Protein AF-A0A7R9TXI7-F1 (afdb_monomer)

pLDDT: mean 87.69, std 8.35, range [51.88, 96.62]

Radius of gyration: 16.16 Å; Cα contacts (8 Å, |Δi|>4): 250; chains: 1; bounding box: 42×38×47 Å

Secondary structure (DSSP, 8-state):
--HHHHHHHHHHHHHHHHHHHGGGGHHHHHHHHHHHHHHHHHH--HHHHHHHHHHHHHHTT-HHHHHHHHHHHHHHHHHHTTS-TTT-HHHHHHHHHHHHHHHHH-HHHHHTSTTHHHHHHHHHHHTT-S-HHHHHHHHHHHHHHHHGGGS--S-HHHHHHHHHHHHHHHHHHHHHHHHHHHHHHHTT-

Sequence (189 aa):
KALPKVMGALCSVFKRAISSAGQAVGPVLVPMLEGAVGAFEACQAMEALEVLTAAMETFGSGANTVSGLAAPLGRALSSALPFSTATSPEIIGAVFDLAHRALLFAPAALFSSNAFQPLLGAASVAVRLRERDAVRCALAFTSLAASGPHTPMRDPALVAQWQVHAEAATSMVAKHSGVLVASLVAGIS

InterPro domains:
  IPR011989 Armadillo-like helical [G3DSA:1.25.10.10] (2-189)
  IPR051345 Importin beta-like nuclear transport receptors [PTHR12363] (5-187)

Nearest PDB structures (foldseek):
  7moc-assembly1_A  TM=5.243E-01  e=2.802E+00  Homo sapiens
  7mp6-assembly1_A  TM=5.243E-01  e=2.802E+00  Homo sapiens
  7mp6-assembly1_B  TM=5.243E-01  e=2.802E+00  Homo sapiens
  7mp5-assembly1_A  TM=5.243E-01  e=2.802E+00  Homo sapiens
  6qle-assembly1_I  TM=2.427E-01  e=4.471E+00  Saccharomyces cerevisiae

Organism: NCBI:txid156133

Foldseek 3Di:
DCLLVVLLVLLVVLLCCCQPVQCVCQVCLLVSLVSLLVSCLVRVRLSSLSSLLSCLQRPQLPPVRLVSSQPSLLSSLVSLLPDDCVHCLPSLLSSLQSLLSCLQRHVLSPLSHPNVLSLLVSLLVQCLHPDPSSVVSSCSNLVCLQCVQVDDDPRVSSNVSCVVCVVVSNVSSVVSVVSSVVSNVVSVD

Solvent-accessible surface area (backbone atoms only — not comparable to full-atom values): 980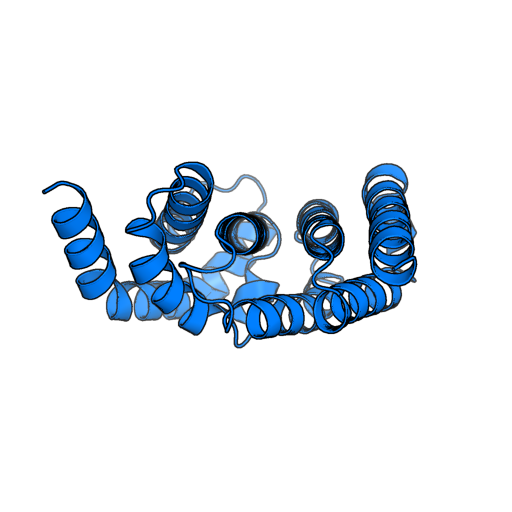0 Å² total; per-residue (Å²): 132,60,64,52,59,53,45,31,52,52,19,49,49,52,31,49,46,42,76,72,52,40,78,76,39,60,92,53,41,54,65,51,43,48,52,22,36,51,36,26,74,76,56,64,28,64,40,21,53,50,28,53,37,50,45,23,70,71,38,20,69,39,82,87,46,26,72,62,44,14,61,47,50,24,50,43,49,55,67,51,65,78,61,50,73,88,78,43,47,67,58,51,17,51,52,23,42,34,52,30,42,22,58,74,32,16,39,53,21,42,71,72,15,87,32,51,67,59,46,56,58,49,31,33,57,34,50,56,51,86,51,62,63,25,20,50,22,26,48,53,24,52,50,44,59,68,41,47,78,76,52,92,65,92,48,67,62,53,47,52,41,37,62,78,42,31,66,64,43,49,53,54,44,59,73,44,42,65,57,36,52,53,32,52,58,64,58,76,111

Mean predicted aligned error: 5.03 Å

Structure (mmCIF, N/CA/C/O backbone):
data_AF-A0A7R9TXI7-F1
#
_entry.id   AF-A0A7R9TXI7-F1
#
loop_
_atom_site.group_PDB
_atom_site.id
_atom_site.type_symbol
_atom_site.label_atom_id
_atom_site.label_alt_id
_atom_site.label_comp_id
_atom_site.label_asym_id
_atom_site.label_entity_id
_atom_site.label_seq_id
_atom_site.pdbx_PDB_ins_code
_atom_site.Cartn_x
_atom_site.Cartn_y
_atom_site.Cartn_z
_atom_site.occupancy
_atom_site.B_iso_or_equiv
_atom_site.auth_seq_id
_atom_site.auth_comp_id
_atom_site.auth_asym_id
_atom_site.auth_atom_id
_atom_site.pdbx_PDB_model_num
ATOM 1 N N . LYS A 1 1 ? -23.003 -16.489 -4.771 1.00 59.62 1 LYS A N 1
ATOM 2 C CA . LYS A 1 1 ? -22.111 -16.874 -3.640 1.00 59.62 1 LYS A CA 1
ATOM 3 C C . LYS A 1 1 ? -20.741 -17.434 -4.070 1.00 59.62 1 LYS A C 1
ATOM 5 O O . LYS A 1 1 ? -19.845 -17.422 -3.241 1.00 59.62 1 LYS A O 1
ATOM 10 N N . ALA A 1 2 ? -20.539 -17.899 -5.314 1.00 78.50 2 ALA A N 1
ATOM 11 C CA . ALA A 1 2 ? -19.232 -18.405 -5.772 1.00 78.50 2 ALA A CA 1
ATOM 12 C C . ALA A 1 2 ? -18.240 -17.301 -6.195 1.00 78.50 2 ALA A C 1
ATOM 14 O O . ALA A 1 2 ? -17.041 -17.465 -6.006 1.00 78.50 2 ALA A O 1
ATOM 15 N N . LEU A 1 3 ? -18.743 -16.172 -6.710 1.00 83.50 3 LEU A N 1
ATOM 16 C CA . LEU A 1 3 ? -17.920 -15.110 -7.298 1.00 83.50 3 LEU A CA 1
ATOM 17 C C . LEU A 1 3 ? -16.810 -14.578 -6.364 1.00 83.50 3 LEU A C 1
ATOM 19 O O . LEU A 1 3 ? -15.665 -14.583 -6.807 1.00 83.50 3 LEU A O 1
ATOM 23 N N . PRO A 1 4 ? -17.059 -14.243 -5.077 1.00 86.88 4 PRO A N 1
ATOM 24 C CA . PRO A 1 4 ? -15.987 -13.763 -4.197 1.00 86.88 4 PRO A CA 1
ATOM 25 C C . PRO A 1 4 ? -14.878 -14.801 -3.976 1.00 86.88 4 PRO A C 1
ATOM 27 O O . PRO A 1 4 ? -13.702 -14.462 -3.986 1.00 86.88 4 PRO A O 1
ATOM 30 N N . LYS A 1 5 ? -15.239 -16.088 -3.861 1.00 89.12 5 LYS A N 1
ATOM 31 C CA . LYS A 1 5 ? -14.265 -17.180 -3.688 1.00 89.12 5 LYS A CA 1
ATOM 32 C C . LYS A 1 5 ? -13.403 -17.385 -4.932 1.00 89.12 5 LYS A C 1
ATOM 34 O O . LYS A 1 5 ? -12.209 -17.636 -4.815 1.00 89.12 5 LYS A O 1
ATOM 39 N N . VAL A 1 6 ? -14.005 -17.279 -6.118 1.00 92.12 6 VAL A N 1
ATOM 40 C CA . VAL A 1 6 ? -13.278 -17.381 -7.393 1.00 92.12 6 VAL A CA 1
ATOM 41 C C . VAL A 1 6 ? -12.320 -16.201 -7.554 1.00 92.12 6 VAL A C 1
ATOM 43 O O . VAL A 1 6 ? -11.170 -16.407 -7.930 1.00 92.12 6 VAL A O 1
ATOM 46 N N . MET A 1 7 ? -12.760 -14.987 -7.213 1.00 92.81 7 MET A N 1
ATOM 47 C CA . MET A 1 7 ? -11.918 -13.789 -7.273 1.00 92.81 7 MET A CA 1
ATOM 48 C C . MET A 1 7 ? -10.744 -13.845 -6.285 1.00 92.81 7 MET A C 1
ATOM 50 O O . MET A 1 7 ? -9.616 -13.549 -6.675 1.00 92.81 7 MET A O 1
ATOM 54 N N . GLY A 1 8 ? -10.967 -14.301 -5.048 1.00 91.75 8 GLY A N 1
ATOM 55 C CA . GLY A 1 8 ? -9.886 -14.510 -4.075 1.00 91.75 8 GLY A CA 1
ATOM 56 C C . GLY A 1 8 ? -8.867 -15.561 -4.538 1.00 91.75 8 GLY A C 1
ATOM 57 O O . GLY A 1 8 ? -7.655 -15.355 -4.442 1.00 91.75 8 GLY A O 1
ATOM 58 N N . ALA A 1 9 ? -9.338 -16.660 -5.139 1.00 94.12 9 ALA A N 1
ATOM 59 C CA . ALA A 1 9 ? -8.464 -17.679 -5.719 1.00 94.12 9 ALA A CA 1
ATOM 60 C C . ALA A 1 9 ? -7.641 -17.141 -6.903 1.00 94.12 9 ALA A C 1
ATOM 62 O O . ALA A 1 9 ? -6.444 -17.415 -6.987 1.00 94.12 9 ALA A O 1
ATOM 63 N N . LEU A 1 10 ? -8.249 -16.345 -7.788 1.00 94.75 10 LEU A N 1
ATOM 64 C CA . LEU A 1 10 ? -7.545 -15.699 -8.897 1.00 94.75 10 LEU A CA 1
ATOM 65 C C . LEU A 1 10 ? -6.449 -14.752 -8.387 1.00 94.75 10 LEU A C 1
ATOM 67 O O . LEU A 1 10 ? -5.303 -14.849 -8.825 1.00 94.75 10 LEU A O 1
ATOM 71 N N . CYS A 1 11 ? -6.766 -13.900 -7.409 1.00 96.12 11 CYS A N 1
ATOM 72 C CA . CYS A 1 11 ? -5.783 -13.017 -6.780 1.00 96.12 11 CYS A CA 1
ATOM 73 C C . CYS A 1 11 ? -4.650 -13.815 -6.115 1.00 96.12 11 CYS A C 1
ATOM 75 O O . CYS A 1 11 ? -3.479 -13.474 -6.256 1.00 96.12 11 CYS A O 1
ATOM 77 N N . SER A 1 12 ? -4.959 -14.947 -5.479 1.00 95.56 12 SER A N 1
ATOM 78 C CA . SER A 1 12 ? -3.938 -15.840 -4.916 1.00 95.56 12 SER A CA 1
ATOM 79 C C . SER A 1 12 ? -2.982 -16.391 -5.982 1.00 95.56 12 SER A C 1
ATOM 81 O O . SER A 1 12 ? -1.779 -16.509 -5.733 1.00 95.56 12 SER A O 1
ATOM 83 N N . VAL A 1 13 ? -3.486 -16.711 -7.181 1.00 96.31 13 VAL A N 1
ATOM 84 C CA . VAL A 1 13 ? -2.648 -17.122 -8.320 1.00 96.31 13 VAL A CA 1
ATOM 85 C C . VAL A 1 13 ? -1.769 -15.963 -8.783 1.00 96.31 13 VAL A C 1
ATOM 87 O O . VAL A 1 13 ? -0.569 -16.160 -8.962 1.00 96.31 13 VAL A O 1
ATOM 90 N N . PHE A 1 14 ? -2.321 -14.754 -8.910 1.00 96.62 14 PHE A N 1
ATOM 91 C CA . PHE A 1 14 ? -1.546 -13.569 -9.289 1.00 96.62 14 PHE A CA 1
ATOM 92 C C . PHE A 1 14 ? -0.425 -13.266 -8.297 1.00 96.62 14 PHE A C 1
ATOM 94 O O . PHE A 1 14 ? 0.719 -13.082 -8.710 1.00 96.62 14 PHE A O 1
ATOM 101 N N . LYS A 1 15 ? -0.721 -13.301 -6.994 1.00 96.06 15 LYS A N 1
ATOM 102 C CA . LYS A 1 15 ? 0.267 -13.110 -5.926 1.00 96.06 15 LYS A CA 1
ATOM 103 C C . LYS A 1 15 ? 1.406 -14.118 -6.055 1.00 96.06 15 LYS A C 1
ATOM 105 O O . LYS A 1 15 ? 2.570 -13.733 -6.080 1.00 96.06 15 LYS A O 1
ATOM 110 N N . ARG A 1 16 ? 1.082 -15.408 -6.204 1.00 95.88 16 ARG A N 1
ATOM 111 C CA . ARG A 1 16 ? 2.090 -16.466 -6.389 1.00 95.88 16 ARG A CA 1
ATOM 112 C C . ARG A 1 16 ? 2.910 -16.264 -7.657 1.00 95.88 16 ARG A C 1
ATOM 114 O O . ARG A 1 16 ? 4.117 -16.480 -7.615 1.00 95.88 16 ARG A O 1
ATOM 121 N N . ALA A 1 17 ? 2.290 -15.855 -8.762 1.00 95.19 17 ALA A N 1
ATOM 122 C CA . ALA A 1 17 ? 2.999 -15.578 -10.007 1.00 95.19 17 ALA A CA 1
ATOM 123 C C . ALA A 1 17 ? 4.013 -14.438 -9.824 1.00 95.19 17 ALA A C 1
ATOM 125 O O . ALA A 1 17 ? 5.179 -14.618 -10.159 1.00 95.19 17 ALA A O 1
ATOM 126 N N . ILE A 1 18 ? 3.607 -13.325 -9.205 1.00 94.56 18 ILE A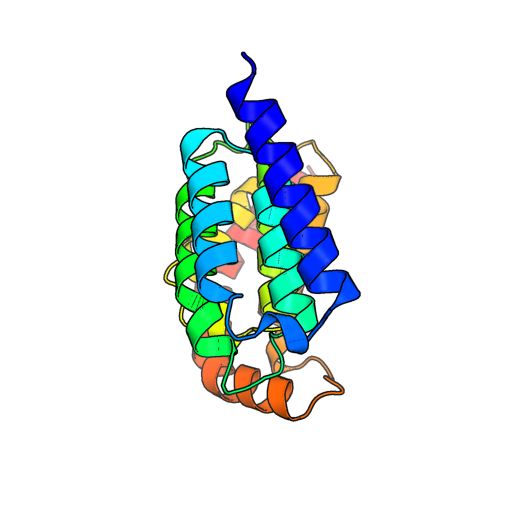 N 1
ATOM 127 C CA . ILE A 1 18 ? 4.497 -12.194 -8.894 1.00 94.56 18 ILE A CA 1
ATOM 128 C C . ILE A 1 18 ? 5.654 -12.644 -7.996 1.00 94.56 18 ILE A C 1
ATOM 130 O O . ILE A 1 18 ? 6.812 -12.424 -8.338 1.00 94.56 18 ILE A O 1
ATOM 134 N N . SER A 1 19 ? 5.362 -13.331 -6.889 1.00 93.38 19 SER A N 1
ATOM 135 C CA . SER A 1 19 ? 6.395 -13.754 -5.937 1.00 93.38 19 SER A CA 1
ATOM 136 C C . SER A 1 19 ? 7.352 -14.816 -6.490 1.00 93.38 19 SER A C 1
ATOM 138 O O . SER A 1 19 ? 8.493 -14.882 -6.048 1.00 93.38 19 SER A O 1
ATOM 140 N N . SER A 1 20 ? 6.906 -15.670 -7.418 1.00 94.50 20 SER A N 1
ATOM 141 C CA . SER A 1 20 ? 7.728 -16.768 -7.956 1.00 94.50 20 SER A CA 1
ATOM 142 C C . SER A 1 20 ? 8.515 -16.380 -9.204 1.00 94.50 20 SER A C 1
ATOM 144 O O . SER A 1 20 ? 9.699 -16.690 -9.297 1.00 94.50 20 SER A O 1
ATOM 146 N N . ALA A 1 21 ? 7.877 -15.709 -10.162 1.00 92.38 21 ALA A N 1
ATOM 147 C CA . ALA A 1 21 ? 8.508 -15.321 -11.418 1.00 92.38 21 ALA A CA 1
ATOM 148 C C . ALA A 1 21 ? 9.194 -13.946 -11.332 1.00 92.38 21 ALA A C 1
ATOM 150 O O . ALA A 1 21 ? 10.012 -13.614 -12.195 1.00 92.38 21 ALA A O 1
ATOM 151 N N . GLY A 1 22 ? 8.912 -13.156 -10.289 1.00 90.06 22 GLY A N 1
ATOM 152 C CA . GLY A 1 22 ? 9.579 -11.887 -10.022 1.00 90.06 22 GLY A CA 1
ATOM 153 C C . GLY A 1 22 ? 9.510 -10.953 -11.227 1.00 90.06 22 GLY A C 1
ATOM 154 O O . GLY A 1 22 ? 8.449 -10.748 -11.815 1.00 90.06 22 GLY A O 1
ATOM 155 N N . GLN A 1 23 ? 10.670 -10.452 -11.656 1.00 88.88 23 GLN A N 1
ATOM 156 C CA . GLN A 1 23 ? 10.785 -9.523 -12.785 1.00 88.88 23 GLN A CA 1
ATOM 157 C C . GLN A 1 23 ? 10.269 -10.082 -14.123 1.00 88.88 23 GLN A C 1
ATOM 159 O O . GLN A 1 23 ? 9.875 -9.304 -14.991 1.00 88.88 23 GLN A O 1
ATOM 164 N N . ALA A 1 24 ? 10.198 -11.408 -14.297 1.00 90.50 24 ALA A N 1
ATOM 165 C CA . ALA A 1 24 ? 9.692 -12.013 -15.531 1.00 90.50 24 ALA A CA 1
ATOM 166 C C . ALA A 1 24 ? 8.192 -11.739 -15.770 1.00 90.50 24 ALA A C 1
ATOM 168 O O . ALA A 1 24 ? 7.723 -11.847 -16.901 1.00 90.50 24 ALA A O 1
ATOM 169 N N . VAL A 1 25 ? 7.445 -11.337 -14.733 1.00 91.31 25 VAL A N 1
ATOM 170 C CA . VAL A 1 25 ? 6.021 -10.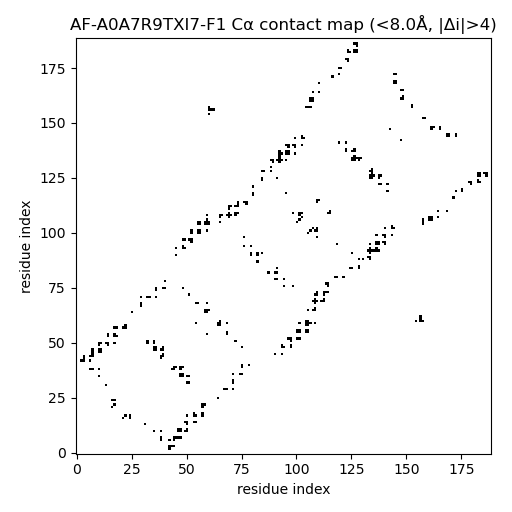959 -14.835 1.00 91.31 25 VAL A CA 1
ATOM 171 C C . VAL A 1 25 ? 5.831 -9.558 -15.430 1.00 91.31 25 VAL A C 1
ATOM 173 O O . VAL A 1 25 ? 4.723 -9.219 -15.840 1.00 91.31 25 VAL A O 1
ATOM 176 N N . GLY A 1 26 ? 6.893 -8.751 -15.544 1.00 88.12 26 GLY A N 1
ATOM 177 C CA . GLY A 1 26 ? 6.840 -7.349 -15.981 1.00 88.12 26 GLY A CA 1
ATOM 178 C C . GLY A 1 26 ? 5.897 -7.049 -17.163 1.00 88.12 26 GLY A C 1
ATOM 179 O O . GLY A 1 26 ? 5.063 -6.153 -17.027 1.00 88.12 26 GLY A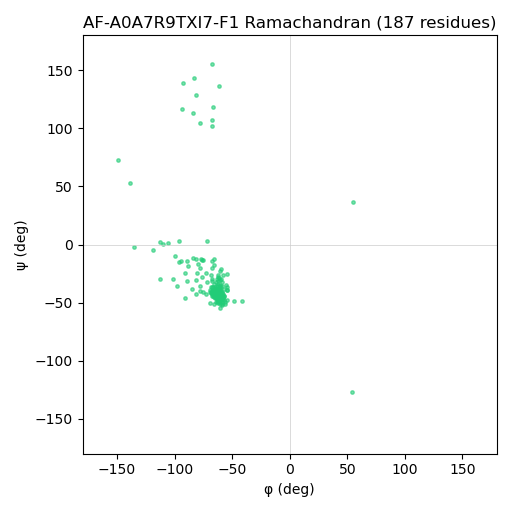 O 1
ATOM 180 N N . PRO A 1 27 ? 5.933 -7.807 -18.281 1.00 90.62 27 PRO A N 1
ATOM 181 C CA . PRO A 1 27 ? 5.075 -7.553 -19.445 1.00 90.62 27 PRO A CA 1
ATOM 182 C C . PRO A 1 27 ? 3.565 -7.680 -19.190 1.00 90.62 27 PRO A C 1
ATOM 184 O O . PRO A 1 27 ? 2.772 -7.070 -19.901 1.00 90.62 27 PRO A O 1
ATOM 187 N N . VAL A 1 28 ? 3.157 -8.474 -18.197 1.00 92.56 28 VAL A N 1
ATOM 188 C CA . VAL A 1 28 ? 1.743 -8.735 -17.865 1.00 92.56 28 VAL A CA 1
ATOM 189 C C . VAL A 1 28 ? 1.333 -8.158 -16.508 1.00 92.56 28 VAL A C 1
ATOM 191 O O . VAL A 1 28 ? 0.179 -8.298 -16.105 1.00 92.56 28 VAL A O 1
ATOM 194 N N . LEU A 1 29 ? 2.250 -7.471 -15.818 1.00 92.31 29 LEU A N 1
ATOM 195 C CA . LEU A 1 29 ? 2.040 -6.947 -14.472 1.00 92.31 29 LEU A CA 1
ATOM 196 C C . LEU A 1 29 ? 0.850 -5.985 -14.403 1.00 92.31 29 LEU A C 1
ATOM 198 O O . LEU A 1 29 ? -0.043 -6.184 -13.587 1.00 92.31 29 LEU A O 1
ATOM 202 N N . VAL A 1 30 ? 0.810 -4.966 -15.266 1.00 92.50 30 VAL A N 1
ATOM 203 C CA . VAL A 1 30 ? -0.261 -3.954 -15.235 1.00 92.50 30 VAL A CA 1
ATOM 204 C C . VAL A 1 30 ? -1.644 -4.587 -15.467 1.00 92.50 30 VAL A C 1
ATOM 206 O O . VAL A 1 30 ? -2.517 -4.379 -14.627 1.00 92.50 30 VAL A O 1
ATOM 209 N N . PRO A 1 31 ? -1.861 -5.433 -16.497 1.00 94.12 31 PRO A N 1
ATOM 210 C CA . PRO A 1 31 ? -3.116 -6.177 -16.640 1.00 94.12 31 PRO A CA 1
ATOM 211 C C . PRO A 1 31 ? -3.505 -7.016 -15.412 1.00 94.12 31 PRO A C 1
ATOM 213 O O . PRO A 1 31 ? -4.681 -7.065 -15.053 1.00 94.12 31 PRO A O 1
ATOM 216 N N . MET A 1 32 ? -2.540 -7.666 -14.750 1.00 95.00 32 MET A N 1
ATOM 217 C CA . MET A 1 32 ? -2.804 -8.437 -13.527 1.00 95.00 32 MET A CA 1
ATOM 218 C C . MET A 1 32 ? -3.251 -7.542 -12.368 1.00 95.00 32 MET A C 1
ATOM 220 O O . MET A 1 32 ? -4.181 -7.897 -11.644 1.00 95.00 32 MET A O 1
ATOM 224 N N . LEU A 1 33 ? -2.614 -6.379 -12.202 1.00 95.56 33 LEU A N 1
ATOM 225 C CA . LEU A 1 33 ? -2.979 -5.407 -11.174 1.00 95.56 33 LEU A CA 1
ATOM 226 C C . LEU A 1 33 ? -4.364 -4.817 -11.424 1.00 95.56 33 LEU A C 1
ATOM 228 O O . LEU A 1 33 ? -5.161 -4.760 -10.497 1.00 95.56 33 LEU A O 1
ATOM 232 N N . GLU A 1 34 ? -4.689 -4.457 -12.664 1.00 95.00 34 GLU A N 1
ATOM 233 C CA . GLU A 1 34 ? -6.031 -3.986 -13.031 1.00 95.00 34 GLU A CA 1
ATOM 234 C C . GLU A 1 34 ? -7.104 -5.046 -12.738 1.00 95.00 34 GLU A C 1
ATOM 236 O O . GLU A 1 34 ? -8.164 -4.733 -12.193 1.00 95.00 34 GLU A O 1
ATOM 241 N N . GLY A 1 35 ? -6.809 -6.320 -13.017 1.00 94.44 35 GLY A N 1
ATOM 242 C CA . GLY A 1 35 ? -7.681 -7.436 -12.651 1.00 94.44 35 GLY A CA 1
ATOM 243 C C . GLY A 1 35 ? -7.880 -7.571 -11.138 1.00 94.44 35 GLY A C 1
ATOM 244 O O . GLY A 1 35 ? -9.006 -7.778 -10.683 1.00 94.44 35 GLY A O 1
ATOM 245 N N . ALA A 1 36 ? -6.813 -7.416 -10.348 1.00 95.75 36 ALA A N 1
ATOM 246 C CA . ALA A 1 36 ? -6.890 -7.437 -8.888 1.00 95.75 36 ALA A CA 1
ATOM 247 C C . ALA A 1 36 ? -7.704 -6.251 -8.345 1.00 95.75 36 ALA A C 1
ATOM 249 O O . ALA A 1 36 ? -8.607 -6.448 -7.535 1.00 95.75 36 ALA A O 1
ATOM 250 N N . VAL A 1 37 ? -7.457 -5.033 -8.834 1.00 95.31 37 VAL A N 1
ATOM 251 C CA . VAL A 1 37 ? -8.228 -3.837 -8.456 1.00 95.31 37 VAL A CA 1
ATOM 252 C C . VAL A 1 37 ? -9.711 -4.030 -8.768 1.00 95.31 37 VAL A C 1
ATOM 254 O O . VAL A 1 37 ? -10.545 -3.807 -7.895 1.00 95.31 37 VAL A O 1
ATOM 257 N N . GLY A 1 38 ? -10.051 -4.528 -9.960 1.00 94.06 38 GLY A N 1
ATOM 258 C CA . GLY A 1 38 ? -11.440 -4.824 -10.319 1.00 94.06 38 GLY A CA 1
ATOM 259 C C . GLY A 1 38 ? -12.083 -5.883 -9.414 1.00 94.06 38 GLY A C 1
ATOM 260 O O . GLY A 1 38 ? -13.247 -5.751 -9.033 1.00 94.06 38 GLY A O 1
ATOM 261 N N . ALA A 1 39 ? -11.331 -6.911 -9.009 1.00 93.06 39 ALA A N 1
ATOM 262 C CA . ALA A 1 39 ? -11.796 -7.911 -8.048 1.00 93.06 39 ALA A CA 1
ATOM 263 C C . ALA A 1 39 ? -12.055 -7.310 -6.653 1.00 93.06 39 ALA A C 1
ATOM 265 O O . ALA A 1 39 ? -13.042 -7.667 -6.000 1.00 93.06 39 ALA A O 1
ATOM 266 N N . PHE A 1 40 ? -11.202 -6.381 -6.212 1.00 92.94 40 PHE A N 1
ATOM 267 C CA . PHE A 1 40 ? -11.399 -5.643 -4.969 1.00 92.94 40 PHE A CA 1
ATOM 268 C C . PHE A 1 40 ? -12.636 -4.745 -5.047 1.00 92.94 40 PHE A C 1
ATOM 270 O O . PHE A 1 40 ? -13.526 -4.869 -4.214 1.00 92.94 40 PHE 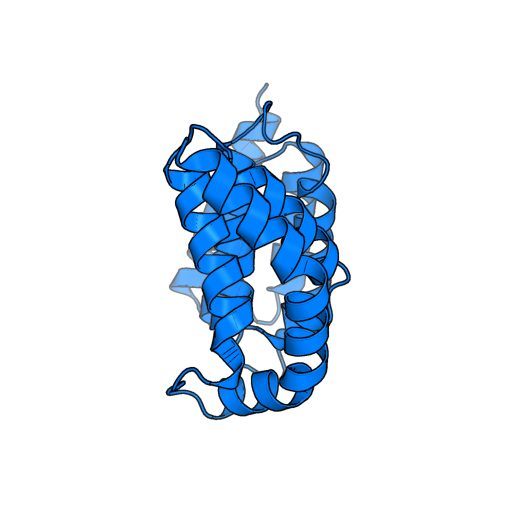A O 1
ATOM 277 N N . GLU A 1 41 ? -12.764 -3.917 -6.083 1.00 91.00 41 GLU A N 1
ATOM 278 C CA . GLU A 1 41 ? -13.909 -3.017 -6.271 1.00 91.00 41 GLU A CA 1
ATOM 279 C C . GLU A 1 41 ? -15.242 -3.786 -6.317 1.00 91.00 41 GLU A C 1
ATOM 281 O O . GLU A 1 41 ? -16.219 -3.384 -5.684 1.00 91.00 41 GLU A O 1
ATOM 286 N N . ALA A 1 42 ? -15.281 -4.928 -7.012 1.00 89.94 42 ALA A N 1
ATOM 287 C CA . ALA A 1 42 ? -16.506 -5.699 -7.202 1.00 89.94 42 ALA A CA 1
ATOM 288 C C . ALA A 1 42 ? -16.917 -6.541 -5.985 1.00 89.94 42 ALA A C 1
ATOM 290 O O . ALA A 1 42 ? -18.107 -6.771 -5.766 1.00 89.94 42 ALA A O 1
ATOM 291 N N . CYS A 1 43 ? -15.953 -7.097 -5.248 1.00 88.44 43 CYS A N 1
ATOM 292 C CA . CYS A 1 43 ? -16.218 -8.145 -4.254 1.00 88.44 43 CYS A CA 1
ATOM 293 C C . CYS A 1 43 ? -15.506 -7.942 -2.915 1.00 88.44 43 CYS A C 1
ATOM 295 O O . CYS A 1 43 ? -15.705 -8.761 -2.021 1.00 88.44 43 CYS A O 1
ATOM 297 N N . GLN A 1 44 ? -14.688 -6.898 -2.774 1.00 86.69 44 GLN A N 1
ATOM 298 C CA . GLN A 1 44 ? -13.863 -6.633 -1.592 1.00 86.69 44 GLN A CA 1
ATOM 299 C C . GLN A 1 44 ? -12.953 -7.816 -1.231 1.00 86.69 44 GLN A C 1
ATOM 301 O O . GLN A 1 44 ? -12.738 -8.128 -0.062 1.00 86.69 44 GLN A O 1
ATOM 306 N N . ALA A 1 45 ? -12.436 -8.509 -2.252 1.00 87.50 45 ALA A N 1
ATOM 307 C CA . ALA A 1 45 ? -11.512 -9.623 -2.070 1.00 87.50 45 ALA A CA 1
ATOM 308 C C . ALA A 1 45 ? -10.180 -9.100 -1.510 1.00 87.50 45 ALA A C 1
ATOM 310 O O . ALA A 1 45 ? -9.425 -8.452 -2.232 1.00 87.50 45 ALA A O 1
ATOM 311 N N . MET A 1 46 ? -9.887 -9.363 -0.233 1.00 89.62 46 MET A N 1
ATOM 312 C CA . MET A 1 46 ? -8.671 -8.864 0.428 1.00 89.62 46 MET A CA 1
ATOM 313 C C . MET A 1 46 ? -7.391 -9.346 -0.260 1.00 89.62 46 MET A C 1
ATOM 315 O O . MET A 1 46 ? -6.400 -8.620 -0.300 1.00 89.62 46 MET A O 1
ATOM 319 N N . GLU A 1 47 ? -7.430 -10.525 -0.883 1.00 93.62 47 GLU A N 1
ATOM 320 C CA . GLU A 1 47 ? -6.320 -11.083 -1.651 1.00 93.62 47 GLU A CA 1
ATOM 321 C C . GLU A 1 47 ? -5.879 -10.156 -2.792 1.00 93.62 47 GLU A C 1
ATOM 323 O O . GLU A 1 47 ? -4.718 -10.190 -3.190 1.00 93.62 47 GLU A O 1
ATOM 328 N N . ALA A 1 48 ? -6.763 -9.299 -3.309 1.00 94.06 48 ALA A N 1
ATOM 329 C CA . ALA A 1 48 ? -6.395 -8.299 -4.304 1.00 94.06 48 ALA A CA 1
ATOM 330 C C . ALA A 1 48 ? -5.427 -7.242 -3.748 1.00 94.06 48 ALA A C 1
ATOM 332 O O . ALA A 1 48 ? -4.479 -6.862 -4.435 1.00 94.06 48 ALA A O 1
ATOM 333 N N . LEU A 1 49 ? -5.619 -6.803 -2.498 1.00 94.50 49 LEU A N 1
ATOM 334 C CA . LEU A 1 49 ? -4.685 -5.895 -1.827 1.00 94.50 49 LEU A CA 1
ATOM 335 C C . LEU A 1 49 ? -3.333 -6.582 -1.608 1.00 94.50 49 LEU A C 1
ATOM 337 O O . LEU A 1 49 ? -2.290 -5.964 -1.801 1.00 94.50 49 LEU A O 1
ATOM 341 N N . GLU A 1 50 ? -3.334 -7.883 -1.311 1.00 94.94 50 GLU A N 1
ATOM 342 C CA . GLU A 1 50 ? -2.095 -8.659 -1.190 1.00 94.94 50 GLU A CA 1
ATOM 343 C C . GLU A 1 50 ? -1.331 -8.790 -2.518 1.00 94.94 50 GLU A C 1
ATOM 345 O O . GLU A 1 50 ? -0.099 -8.815 -2.514 1.00 94.94 50 GLU A O 1
ATOM 350 N N . VAL A 1 51 ? -2.036 -8.867 -3.656 1.00 96.44 51 VAL A N 1
ATOM 351 C CA . VAL A 1 51 ? -1.420 -8.845 -4.997 1.00 96.44 51 VAL A CA 1
ATOM 352 C C . VAL A 1 51 ? -0.697 -7.521 -5.226 1.00 96.44 51 VAL A C 1
ATOM 354 O O . VAL A 1 51 ? 0.454 -7.519 -5.666 1.00 96.44 51 VAL A O 1
ATOM 357 N N . LEU A 1 52 ? -1.350 -6.402 -4.899 1.00 95.94 52 LEU A N 1
ATOM 358 C CA . LEU A 1 52 ? -0.755 -5.067 -4.994 1.00 95.94 52 LEU A CA 1
ATOM 359 C C . LEU A 1 52 ? 0.470 -4.947 -4.079 1.00 95.94 52 LEU A C 1
ATOM 361 O O . LEU A 1 52 ? 1.510 -4.469 -4.530 1.00 95.94 52 LEU A O 1
ATOM 365 N N . THR A 1 53 ? 0.391 -5.446 -2.842 1.00 95.50 53 THR A N 1
ATOM 366 C CA . THR A 1 53 ? 1.524 -5.462 -1.905 1.00 95.50 53 THR A CA 1
ATOM 367 C C . THR A 1 53 ? 2.711 -6.237 -2.476 1.00 95.50 53 THR A C 1
ATOM 369 O O . THR A 1 53 ? 3.820 -5.704 -2.535 1.00 95.50 53 THR A O 1
ATOM 372 N N . ALA A 1 54 ? 2.482 -7.454 -2.980 1.00 95.12 54 ALA A N 1
ATOM 373 C CA . ALA A 1 54 ? 3.531 -8.267 -3.595 1.00 95.12 54 ALA A CA 1
ATOM 374 C C . ALA A 1 54 ? 4.162 -7.577 -4.818 1.00 95.12 54 ALA A C 1
ATOM 376 O O . ALA A 1 54 ? 5.373 -7.674 -5.039 1.00 95.12 54 ALA A O 1
ATOM 377 N N . ALA A 1 55 ? 3.363 -6.852 -5.605 1.00 94.81 55 ALA A N 1
ATOM 378 C CA . ALA A 1 55 ? 3.868 -6.077 -6.730 1.00 94.81 55 ALA A CA 1
ATOM 379 C C . ALA A 1 55 ? 4.747 -4.902 -6.286 1.00 94.81 55 ALA A C 1
ATOM 381 O O . ALA A 1 55 ? 5.802 -4.702 -6.885 1.00 94.81 55 ALA A O 1
ATOM 382 N N . MET A 1 56 ? 4.365 -4.163 -5.235 1.00 94.12 56 MET A N 1
ATOM 383 C CA . MET A 1 56 ? 5.203 -3.079 -4.705 1.00 94.12 56 MET A CA 1
ATOM 384 C C . MET A 1 56 ? 6.557 -3.619 -4.244 1.00 94.12 56 MET A C 1
ATOM 386 O O . MET A 1 56 ? 7.591 -3.082 -4.626 1.00 94.12 56 MET A O 1
ATOM 390 N N . GLU A 1 57 ? 6.558 -4.717 -3.488 1.00 93.25 57 GLU A N 1
ATOM 391 C CA . GLU A 1 57 ? 7.777 -5.359 -2.979 1.00 93.25 57 GLU A CA 1
ATOM 392 C C . GLU A 1 57 ? 8.714 -5.830 -4.091 1.00 93.25 57 GLU A C 1
ATOM 394 O O . GLU A 1 57 ? 9.933 -5.724 -3.975 1.00 93.25 57 GLU A O 1
ATOM 399 N N . THR A 1 58 ? 8.140 -6.347 -5.177 1.00 92.31 58 THR A N 1
ATOM 400 C CA . THR A 1 58 ? 8.910 -6.949 -6.267 1.00 92.31 58 THR A CA 1
ATOM 401 C C . THR A 1 58 ? 9.403 -5.901 -7.267 1.00 92.31 58 THR A C 1
ATOM 403 O O . THR A 1 58 ? 10.516 -6.015 -7.771 1.00 92.31 58 THR A O 1
ATOM 406 N N . PHE A 1 59 ? 8.592 -4.885 -7.574 1.00 90.81 59 PHE A N 1
ATOM 407 C CA . PHE A 1 59 ? 8.815 -3.969 -8.701 1.00 90.81 59 PHE A CA 1
ATOM 408 C C . PHE A 1 59 ? 9.006 -2.500 -8.309 1.00 90.81 59 PHE A C 1
ATOM 410 O O . PHE A 1 59 ? 9.270 -1.669 -9.180 1.00 90.81 59 PHE A O 1
ATOM 417 N N . GLY A 1 60 ? 8.864 -2.156 -7.030 1.00 85.56 60 GLY A N 1
ATOM 418 C CA . GLY A 1 60 ? 8.848 -0.770 -6.567 1.00 85.56 60 GLY A CA 1
ATOM 419 C C . GLY A 1 60 ? 10.179 -0.018 -6.687 1.00 85.56 60 GLY A C 1
ATOM 420 O O . GLY A 1 60 ? 10.191 1.203 -6.848 1.00 85.56 60 GLY A O 1
ATOM 421 N N . SER A 1 61 ? 11.311 -0.723 -6.677 1.00 82.56 61 SER A N 1
ATOM 422 C CA . SER A 1 61 ? 12.629 -0.104 -6.873 1.00 82.56 61 SER A CA 1
ATOM 423 C C . SER A 1 61 ? 12.968 0.147 -8.351 1.00 82.56 61 SER A C 1
ATOM 425 O O . SER A 1 61 ? 13.907 0.882 -8.657 1.00 82.56 61 SER A O 1
ATOM 427 N N . GLY A 1 62 ? 12.201 -0.421 -9.290 1.00 76.75 62 GLY A N 1
ATOM 428 C CA . GLY A 1 62 ? 12.440 -0.295 -10.727 1.00 76.75 62 GLY A CA 1
ATOM 429 C C . GLY A 1 62 ? 11.850 0.985 -11.325 1.00 76.75 62 GLY A C 1
ATOM 430 O O . GLY A 1 62 ? 10.635 1.120 -11.448 1.00 76.75 62 GLY A O 1
ATOM 431 N N . ALA A 1 63 ? 12.695 1.908 -11.794 1.00 62.12 63 ALA A N 1
ATOM 432 C CA . ALA A 1 63 ? 12.246 3.187 -12.369 1.00 62.12 63 ALA A CA 1
ATOM 433 C C . ALA A 1 63 ? 11.239 3.036 -13.534 1.00 62.12 63 ALA A C 1
ATOM 435 O O . ALA A 1 63 ? 10.311 3.832 -13.655 1.00 62.12 63 ALA A O 1
ATOM 436 N N . ASN A 1 64 ? 11.380 1.989 -14.357 1.00 65.56 64 ASN A N 1
ATOM 437 C CA . ASN A 1 64 ? 10.497 1.735 -15.504 1.00 65.56 64 ASN A CA 1
ATOM 438 C C . ASN A 1 64 ? 9.156 1.086 -15.121 1.00 65.56 64 ASN A C 1
ATOM 440 O O . ASN A 1 64 ? 8.228 1.091 -15.925 1.00 65.56 64 ASN A O 1
ATOM 444 N N . THR A 1 65 ? 9.050 0.512 -13.922 1.00 71.06 65 THR A N 1
ATOM 445 C CA . THR A 1 65 ? 7.864 -0.227 -13.465 1.00 71.06 65 THR A CA 1
ATOM 446 C C . THR A 1 65 ? 6.989 0.596 -12.531 1.00 71.06 65 THR A C 1
ATOM 448 O O . THR A 1 65 ? 5.772 0.439 -12.556 1.00 71.06 65 THR A O 1
ATOM 451 N N . VAL A 1 66 ? 7.570 1.529 -11.770 1.00 74.44 66 VAL A N 1
ATOM 452 C CA . VAL A 1 66 ? 6.860 2.372 -10.789 1.00 74.44 66 VAL A CA 1
ATOM 453 C C . VAL A 1 66 ? 5.734 3.208 -11.408 1.00 74.44 66 VAL A C 1
ATOM 455 O O . VAL A 1 66 ? 4.679 3.361 -10.791 1.00 74.44 66 VAL A O 1
ATOM 458 N N . SER A 1 67 ? 5.897 3.694 -12.642 1.00 74.81 67 SER A N 1
ATOM 459 C CA . SER A 1 67 ? 4.840 4.438 -13.346 1.00 74.81 67 SER A CA 1
ATOM 460 C C . SER A 1 67 ? 3.589 3.587 -13.597 1.00 74.81 67 SER A C 1
ATOM 462 O O . SER A 1 67 ? 2.472 4.084 -13.468 1.00 74.81 67 SER A O 1
ATOM 464 N N . GLY A 1 68 ? 3.764 2.291 -13.874 1.00 84.94 68 GLY A N 1
ATOM 465 C CA . GLY A 1 68 ? 2.673 1.330 -14.051 1.00 84.94 68 GLY A CA 1
ATOM 466 C C . GLY A 1 68 ? 1.998 0.898 -12.745 1.00 84.94 68 GLY A C 1
ATOM 467 O O . GLY A 1 68 ? 0.919 0.314 -12.787 1.00 84.94 68 GLY A O 1
ATOM 468 N N . LEU A 1 69 ? 2.605 1.189 -11.589 1.00 89.31 69 LEU A N 1
ATOM 469 C CA . LEU A 1 69 ? 2.080 0.831 -10.267 1.00 89.31 69 LEU A CA 1
ATOM 470 C C . LEU A 1 69 ? 1.162 1.909 -9.676 1.00 89.31 69 LEU A C 1
ATOM 472 O O . LEU A 1 69 ? 0.230 1.582 -8.943 1.00 89.31 69 LEU A O 1
ATOM 476 N N . ALA A 1 70 ? 1.405 3.184 -9.996 1.00 90.56 70 ALA A N 1
ATOM 477 C CA . ALA A 1 70 ? 0.728 4.321 -9.369 1.00 90.56 70 ALA A CA 1
ATOM 478 C C . ALA A 1 70 ? -0.794 4.324 -9.586 1.00 90.56 70 ALA A C 1
ATOM 480 O O . ALA A 1 70 ? -1.554 4.549 -8.643 1.00 90.56 70 ALA A O 1
ATOM 481 N N . ALA A 1 71 ? -1.249 4.055 -10.814 1.00 92.31 71 ALA A N 1
ATOM 482 C CA . ALA A 1 71 ? -2.672 4.087 -11.150 1.00 92.31 71 ALA A CA 1
ATOM 483 C C . ALA A 1 71 ? -3.474 2.944 -10.486 1.00 92.31 71 ALA A C 1
ATOM 485 O O . ALA A 1 71 ? -4.452 3.258 -9.798 1.00 92.31 71 ALA A O 1
ATOM 486 N N . PRO A 1 72 ? -3.063 1.659 -10.580 1.00 93.50 72 PRO A N 1
ATOM 487 C CA . PRO A 1 72 ? -3.731 0.575 -9.856 1.00 93.50 72 PRO A CA 1
ATOM 488 C C . PRO A 1 72 ? -3.723 0.778 -8.336 1.00 93.50 72 PRO A C 1
ATOM 490 O O . PRO A 1 72 ? -4.746 0.585 -7.680 1.00 93.50 72 PRO A O 1
ATOM 493 N N . LEU A 1 73 ? -2.590 1.224 -7.779 1.00 93.88 73 LEU A N 1
ATOM 494 C CA . LEU A 1 73 ? -2.454 1.517 -6.352 1.00 93.88 73 LEU A CA 1
ATOM 495 C C . LEU A 1 73 ? -3.433 2.612 -5.913 1.00 93.88 73 LEU A C 1
ATOM 497 O O . LEU A 1 73 ? -4.188 2.423 -4.960 1.00 93.88 73 LEU A O 1
ATOM 501 N N . GLY A 1 74 ? -3.447 3.741 -6.625 1.00 92.00 74 GLY A N 1
ATOM 502 C CA . GLY A 1 74 ? -4.336 4.860 -6.331 1.00 92.00 74 GLY A CA 1
ATOM 503 C C . GLY A 1 74 ? -5.804 4.451 -6.367 1.00 92.00 74 GLY A C 1
ATOM 504 O O . GLY A 1 74 ? -6.539 4.757 -5.433 1.00 92.00 74 GLY A O 1
ATOM 505 N N . ARG A 1 75 ? -6.217 3.695 -7.391 1.00 93.00 75 ARG A N 1
ATOM 506 C CA . ARG A 1 75 ? -7.590 3.183 -7.499 1.00 93.00 75 ARG A CA 1
ATOM 507 C C . ARG A 1 75 ? -7.964 2.251 -6.352 1.00 93.00 75 ARG A C 1
ATOM 509 O O . ARG A 1 75 ? -8.999 2.473 -5.727 1.00 93.00 75 ARG A O 1
ATOM 516 N N . ALA A 1 76 ? -7.120 1.267 -6.034 1.00 92.69 76 ALA A N 1
ATOM 517 C CA . ALA A 1 76 ? -7.368 0.347 -4.925 1.00 92.69 76 ALA A CA 1
ATOM 518 C C . ALA A 1 76 ? -7.569 1.106 -3.608 1.00 92.69 76 ALA A C 1
ATOM 520 O O . ALA A 1 76 ? -8.588 0.937 -2.940 1.00 92.69 76 ALA A O 1
ATOM 521 N N . LEU A 1 77 ? -6.641 2.006 -3.274 1.00 92.38 77 LEU A N 1
ATOM 522 C CA . LEU A 1 77 ? -6.689 2.786 -2.039 1.00 92.38 77 LEU A CA 1
ATOM 523 C C . LEU A 1 77 ? -7.913 3.711 -2.013 1.00 92.38 77 LEU A C 1
ATOM 525 O O . LEU A 1 77 ? -8.651 3.720 -1.032 1.00 92.38 77 LEU A O 1
ATOM 529 N N . SER A 1 78 ? -8.194 4.432 -3.102 1.00 89.88 78 SER A N 1
ATOM 530 C CA . SER A 1 78 ? -9.386 5.282 -3.217 1.00 89.88 78 SER A CA 1
ATOM 531 C C . SER A 1 78 ? -10.693 4.504 -3.099 1.00 89.88 78 SER A C 1
ATOM 533 O O . SER A 1 78 ? -11.632 5.013 -2.496 1.00 89.88 78 SER A O 1
ATOM 535 N N . SER A 1 79 ? -10.756 3.277 -3.618 1.00 88.75 79 SER A N 1
ATOM 536 C CA . SER A 1 79 ? -11.934 2.414 -3.477 1.00 88.75 79 SER A CA 1
ATOM 537 C C . SER A 1 79 ? -12.103 1.860 -2.059 1.00 88.75 79 SER A C 1
ATOM 539 O O . SER A 1 79 ? -13.221 1.551 -1.656 1.00 88.75 79 SER A O 1
ATOM 541 N N . ALA A 1 80 ? -11.011 1.770 -1.291 1.00 86.06 80 ALA A N 1
ATOM 542 C CA . ALA A 1 80 ? -11.009 1.224 0.060 1.00 86.06 80 ALA A CA 1
ATOM 543 C C . ALA A 1 80 ? -11.248 2.277 1.161 1.00 86.06 80 ALA A C 1
ATOM 545 O O . ALA A 1 80 ? -11.715 1.967 2.254 1.00 86.06 80 ALA A O 1
ATOM 546 N N . LEU A 1 81 ? -10.942 3.544 0.889 1.00 80.94 81 LEU A N 1
ATOM 547 C CA . LEU A 1 81 ? -11.099 4.642 1.849 1.00 80.94 81 LEU A CA 1
ATOM 548 C C . LEU A 1 81 ? -12.547 4.936 2.306 1.00 80.94 81 LEU A C 1
ATOM 550 O O . LEU A 1 81 ? -12.706 5.381 3.442 1.00 80.94 81 LEU A O 1
ATOM 554 N N . PRO A 1 82 ? -13.608 4.699 1.504 1.00 74.44 82 PRO A N 1
ATOM 555 C CA . PRO A 1 82 ? -14.992 4.847 1.953 1.00 74.44 82 PRO A CA 1
ATOM 556 C C . PRO A 1 82 ? -15.432 3.818 3.002 1.00 74.44 82 PRO A C 1
ATOM 558 O O . PRO A 1 82 ? -16.490 4.001 3.607 1.00 74.44 82 PRO A O 1
ATOM 561 N N . PHE A 1 83 ? -14.676 2.733 3.221 1.00 66.44 83 PHE A N 1
ATOM 562 C CA . PHE A 1 83 ? -15.032 1.763 4.252 1.00 66.44 83 PHE A CA 1
ATOM 563 C C . PHE A 1 83 ? -14.895 2.407 5.627 1.00 66.44 83 PHE A C 1
ATOM 565 O O . PHE A 1 83 ? -13.819 2.840 6.036 1.00 66.44 83 PHE A O 1
ATOM 572 N N . SER A 1 84 ? -16.016 2.476 6.349 1.00 58.19 84 SER A N 1
ATOM 573 C CA . SER A 1 84 ? -16.005 2.986 7.713 1.00 58.19 84 SER A CA 1
ATOM 574 C C . SER A 1 84 ? -15.118 2.088 8.566 1.00 58.19 84 SER A C 1
ATOM 576 O O . SER A 1 84 ? -15.198 0.855 8.503 1.00 58.19 84 SER A O 1
ATOM 578 N N . THR A 1 85 ? -14.299 2.722 9.401 1.00 60.38 85 THR A N 1
ATOM 579 C CA . THR A 1 85 ? -13.445 2.056 10.385 1.00 60.38 85 THR A CA 1
ATOM 580 C C . THR A 1 85 ? -14.259 1.132 11.304 1.00 60.38 85 THR A C 1
ATOM 582 O O . THR A 1 85 ? -13.749 0.117 11.756 1.00 60.38 85 THR A O 1
ATOM 585 N N . ALA A 1 86 ? -15.558 1.396 11.485 1.00 57.69 86 ALA A N 1
ATOM 586 C CA . ALA A 1 86 ? -16.470 0.550 12.254 1.00 57.69 86 ALA A CA 1
ATOM 587 C C . ALA A 1 86 ? -16.968 -0.718 11.525 1.00 57.69 86 ALA A C 1
ATOM 589 O O . ALA A 1 86 ? -17.463 -1.629 12.181 1.00 57.69 86 ALA A O 1
ATOM 590 N N . THR A 1 87 ? -16.900 -0.777 10.190 1.00 67.00 87 THR A N 1
ATOM 591 C CA . THR A 1 87 ? -17.528 -1.859 9.399 1.00 67.00 87 THR A CA 1
ATOM 592 C C . THR A 1 87 ? -16.577 -2.977 8.993 1.00 67.00 87 THR A C 1
ATOM 594 O O . THR A 1 87 ? -16.999 -4.129 8.969 1.00 67.00 87 THR A O 1
ATOM 597 N N . SER A 1 88 ? -15.314 -2.659 8.693 1.00 84.12 88 SER A N 1
ATOM 598 C CA . SER A 1 88 ? -14.353 -3.642 8.171 1.00 84.12 88 SER A CA 1
ATOM 599 C C . SER A 1 88 ? -12.920 -3.317 8.615 1.00 84.12 88 SER A C 1
ATOM 601 O O . SER A 1 88 ? -12.110 -2.871 7.797 1.00 84.12 88 SER A O 1
ATOM 603 N N . PRO A 1 89 ? -12.571 -3.522 9.899 1.00 85.19 89 PRO A N 1
ATOM 604 C CA . PRO A 1 89 ? -11.237 -3.201 10.411 1.00 85.19 89 PRO A CA 1
ATOM 605 C C . PRO A 1 89 ? -10.122 -4.003 9.720 1.00 85.19 89 PRO A C 1
ATOM 607 O O . PRO A 1 89 ? -9.014 -3.498 9.564 1.00 85.19 89 PRO A O 1
ATOM 610 N N . GLU A 1 90 ? -10.418 -5.213 9.237 1.00 89.50 90 GLU A N 1
ATOM 611 C CA . GLU A 1 90 ? -9.483 -6.040 8.459 1.00 89.50 90 GLU A CA 1
ATOM 612 C C . GLU A 1 90 ? -9.074 -5.363 7.143 1.00 89.50 90 GLU A C 1
ATOM 614 O O . GLU A 1 90 ? -7.887 -5.283 6.829 1.00 89.50 90 GLU A O 1
ATOM 619 N N . ILE A 1 91 ? -10.043 -4.789 6.416 1.00 89.62 91 ILE A N 1
ATOM 620 C CA . ILE A 1 91 ? -9.783 -4.041 5.178 1.00 89.62 91 ILE A CA 1
ATOM 621 C C . ILE A 1 91 ? -8.938 -2.805 5.488 1.00 89.62 91 ILE A C 1
ATOM 623 O O . ILE A 1 91 ? -7.970 -2.541 4.785 1.00 89.62 91 ILE A O 1
ATOM 627 N N . ILE A 1 92 ? -9.246 -2.080 6.568 1.00 90.00 92 ILE A N 1
ATOM 628 C CA . ILE A 1 92 ? -8.449 -0.922 6.997 1.00 90.00 92 ILE A CA 1
ATOM 629 C C . ILE A 1 92 ? -7.002 -1.327 7.300 1.00 90.00 92 ILE A C 1
ATOM 631 O O . ILE A 1 92 ? -6.071 -0.659 6.849 1.00 90.00 92 ILE A O 1
ATOM 635 N N . GLY A 1 93 ? -6.799 -2.436 8.016 1.00 91.38 93 GLY A N 1
ATOM 636 C CA . GLY A 1 93 ? -5.467 -2.981 8.273 1.00 91.38 93 GLY A CA 1
ATOM 637 C C . GLY A 1 93 ? -4.714 -3.311 6.984 1.00 91.38 93 GLY A C 1
ATOM 638 O O . GLY A 1 93 ? -3.574 -2.880 6.824 1.00 91.38 93 GLY A O 1
ATOM 639 N N . ALA A 1 94 ? -5.364 -3.996 6.040 1.00 92.69 94 ALA A N 1
ATOM 640 C CA . ALA A 1 94 ? -4.776 -4.344 4.746 1.00 92.69 94 ALA A CA 1
ATOM 641 C C . ALA A 1 94 ? -4.457 -3.111 3.881 1.00 92.69 94 ALA A C 1
ATOM 643 O O . ALA A 1 94 ? -3.411 -3.060 3.238 1.00 92.69 94 ALA A O 1
ATOM 644 N N . VAL A 1 95 ? -5.314 -2.087 3.898 1.00 93.69 95 VAL A N 1
ATOM 645 C CA . VAL A 1 95 ? -5.093 -0.810 3.201 1.00 93.69 95 VAL A CA 1
ATOM 646 C C . VAL A 1 95 ? -3.868 -0.090 3.748 1.00 93.69 95 VAL A C 1
ATOM 648 O O . VAL A 1 95 ? -3.035 0.375 2.970 1.00 93.69 95 VAL A O 1
ATOM 651 N N . PHE A 1 96 ? -3.729 -0.003 5.074 1.00 94.88 96 PHE A N 1
ATOM 652 C CA . PHE A 1 96 ? -2.560 0.637 5.674 1.00 94.88 96 PHE A CA 1
ATOM 653 C C . PHE A 1 96 ? -1.289 -0.194 5.533 1.00 94.88 96 PHE A C 1
ATOM 655 O O . PHE A 1 96 ? -0.221 0.393 5.373 1.00 94.88 96 PHE A O 1
ATOM 662 N N . ASP A 1 97 ? -1.383 -1.525 5.535 1.00 95.06 97 ASP A N 1
ATOM 663 C CA . ASP A 1 97 ? -0.244 -2.384 5.203 1.00 95.06 97 ASP A CA 1
ATOM 664 C C . ASP A 1 97 ? 0.211 -2.147 3.755 1.00 95.06 97 ASP A C 1
ATOM 666 O O . ASP A 1 97 ? 1.384 -1.859 3.524 1.00 95.06 97 ASP A O 1
ATOM 670 N N . LEU A 1 98 ? -0.717 -2.123 2.791 1.00 95.75 98 LEU A N 1
ATOM 671 C CA . LEU A 1 98 ? -0.419 -1.793 1.395 1.00 95.75 98 LEU A CA 1
ATOM 672 C C . LEU A 1 98 ? 0.201 -0.395 1.258 1.00 95.75 98 LEU A C 1
ATOM 674 O O . LEU A 1 98 ? 1.217 -0.238 0.583 1.00 95.75 98 LEU A O 1
ATOM 678 N N . ALA A 1 99 ? -0.366 0.623 1.910 1.00 95.25 99 ALA A N 1
ATOM 679 C CA . ALA A 1 99 ? 0.163 1.986 1.873 1.00 95.25 99 ALA A CA 1
ATOM 680 C C . ALA A 1 99 ? 1.566 2.081 2.498 1.00 95.25 99 ALA A C 1
ATOM 682 O O . ALA A 1 99 ? 2.445 2.757 1.961 1.00 95.25 99 ALA A O 1
ATOM 683 N N . HIS A 1 100 ? 1.805 1.377 3.608 1.00 94.94 100 HIS A N 1
ATOM 684 C CA . HIS A 1 100 ? 3.119 1.286 4.238 1.00 94.94 100 HIS A CA 1
ATOM 685 C C . HIS A 1 100 ? 4.141 0.610 3.312 1.00 94.94 100 HIS A C 1
ATOM 687 O O . HIS A 1 100 ? 5.238 1.131 3.115 1.00 94.94 100 HIS A O 1
ATOM 693 N N . ARG A 1 101 ? 3.773 -0.510 2.682 1.00 94.81 101 ARG A N 1
ATOM 694 C CA . ARG A 1 101 ? 4.622 -1.230 1.720 1.00 94.81 101 ARG A CA 1
ATOM 695 C C . ARG A 1 101 ? 4.891 -0.395 0.471 1.00 94.81 101 ARG A C 1
ATOM 697 O O . ARG A 1 101 ? 6.018 -0.377 -0.013 1.00 94.81 101 ARG A O 1
ATOM 704 N N . ALA A 1 102 ? 3.904 0.360 -0.007 1.00 93.50 102 ALA A N 1
ATOM 705 C CA . ALA A 1 102 ? 4.094 1.309 -1.094 1.00 93.50 102 ALA A CA 1
ATOM 706 C C . ALA A 1 102 ? 5.099 2.407 -0.712 1.00 93.50 102 ALA A C 1
ATOM 708 O O . ALA A 1 102 ? 5.994 2.683 -1.495 1.00 93.50 102 ALA A O 1
ATOM 709 N N . LEU A 1 103 ? 5.046 2.972 0.499 1.00 92.44 103 LEU A N 1
ATOM 710 C CA . LEU A 1 103 ? 6.071 3.921 0.964 1.00 92.44 103 LEU A CA 1
ATOM 711 C C . LEU A 1 103 ? 7.471 3.300 1.072 1.00 92.44 103 LEU A C 1
ATOM 713 O O . LEU A 1 103 ? 8.468 3.977 0.817 1.00 92.44 103 LEU A O 1
ATOM 717 N N . LEU A 1 104 ? 7.547 2.031 1.475 1.00 91.38 104 LEU A N 1
ATOM 718 C CA . LEU A 1 104 ? 8.816 1.340 1.677 1.00 91.38 104 LEU A CA 1
ATOM 719 C C . LEU A 1 104 ? 9.484 0.954 0.354 1.00 91.38 104 LEU A C 1
ATOM 721 O O . LEU A 1 104 ? 10.699 1.081 0.238 1.00 91.38 104 LEU A O 1
ATOM 725 N N . PHE A 1 105 ? 8.703 0.490 -0.623 1.00 91.50 105 PHE A N 1
ATOM 726 C CA . PHE A 1 105 ? 9.235 -0.092 -1.854 1.00 91.50 105 PHE A CA 1
ATOM 727 C C . PHE A 1 105 ? 8.959 0.728 -3.106 1.00 91.50 105 PHE A C 1
ATOM 729 O O . PHE A 1 105 ? 9.756 0.656 -4.023 1.00 91.50 105 PHE A O 1
ATOM 736 N N . ALA A 1 106 ? 7.871 1.491 -3.178 1.00 91.06 106 ALA A N 1
ATOM 737 C CA . ALA A 1 106 ? 7.467 2.251 -4.365 1.00 91.06 106 ALA A CA 1
ATOM 738 C C . ALA A 1 106 ? 6.944 3.658 -3.997 1.00 91.06 106 ALA A C 1
ATOM 740 O O . ALA A 1 106 ? 5.820 4.013 -4.372 1.00 91.06 106 ALA A O 1
ATOM 741 N N . PRO A 1 107 ? 7.699 4.474 -3.235 1.00 90.69 107 PRO A N 1
ATOM 742 C CA . PRO A 1 107 ? 7.196 5.731 -2.682 1.00 90.69 107 PRO A CA 1
ATOM 743 C C . PRO A 1 107 ? 6.671 6.676 -3.766 1.00 90.69 107 PRO A C 1
ATOM 745 O O . PRO A 1 107 ? 5.614 7.281 -3.589 1.00 90.69 107 PRO A O 1
ATOM 748 N N . ALA A 1 108 ? 7.336 6.743 -4.924 1.00 89.25 108 ALA A N 1
ATOM 749 C CA . ALA A 1 108 ? 6.871 7.571 -6.033 1.00 89.25 108 ALA A CA 1
ATOM 750 C C . ALA A 1 108 ? 5.495 7.133 -6.572 1.00 89.25 108 ALA A C 1
ATOM 752 O O . ALA A 1 108 ? 4.710 7.994 -6.966 1.00 89.25 108 ALA A O 1
ATOM 753 N N . ALA A 1 109 ? 5.147 5.840 -6.532 1.00 91.00 109 ALA A N 1
ATOM 754 C CA . ALA A 1 109 ? 3.814 5.374 -6.922 1.00 91.00 109 ALA A CA 1
ATOM 755 C C . ALA A 1 109 ? 2.732 5.897 -5.968 1.00 91.00 109 ALA A C 1
ATOM 757 O O . ALA A 1 109 ? 1.676 6.338 -6.421 1.00 91.00 109 ALA A O 1
ATOM 758 N N . LEU A 1 110 ? 3.000 5.897 -4.656 1.00 91.94 110 LEU A N 1
ATOM 759 C CA . LEU A 1 110 ? 2.045 6.403 -3.672 1.00 91.94 110 LEU A CA 1
ATOM 760 C C . LEU A 1 110 ? 1.936 7.930 -3.712 1.00 91.94 110 LEU A C 1
ATOM 762 O O . LEU A 1 110 ? 0.823 8.449 -3.677 1.00 91.94 110 LEU A O 1
ATOM 766 N N . PHE A 1 111 ? 3.052 8.653 -3.828 1.00 89.62 111 PHE A N 1
ATOM 767 C CA . PHE A 1 111 ? 3.038 10.118 -3.923 1.00 89.62 111 PHE A CA 1
ATOM 768 C C . PHE A 1 111 ? 2.423 10.630 -5.226 1.00 89.62 111 PHE A C 1
ATOM 770 O O . PHE A 1 111 ? 1.797 11.686 -5.226 1.00 89.62 111 PHE A O 1
ATOM 777 N N . SER A 1 112 ? 2.559 9.873 -6.316 1.00 88.06 112 SER A N 1
ATOM 778 C CA . SER A 1 112 ? 1.870 10.161 -7.581 1.00 88.06 112 SER A CA 1
ATOM 779 C C . SER A 1 112 ? 0.389 9.780 -7.543 1.00 88.06 112 SER A C 1
ATOM 781 O O . SER A 1 112 ? -0.371 10.166 -8.429 1.00 88.06 112 SER A O 1
ATOM 783 N N . SER A 1 113 ? -0.038 9.009 -6.540 1.00 85.94 113 SER A N 1
ATOM 784 C CA . SER A 1 113 ? -1.442 8.673 -6.350 1.00 85.94 113 SER A CA 1
ATOM 785 C C . SER A 1 113 ? -2.173 9.786 -5.596 1.00 85.94 113 SER A C 1
ATOM 787 O O . SER A 1 113 ? -1.675 10.346 -4.619 1.00 85.94 113 SER A O 1
ATOM 789 N N . ASN A 1 114 ? -3.431 10.029 -5.963 1.00 85.31 114 ASN A N 1
ATOM 790 C CA . ASN A 1 114 ? -4.309 10.952 -5.233 1.00 85.31 114 ASN A CA 1
ATOM 791 C C . ASN A 1 114 ? -4.761 10.398 -3.862 1.00 85.31 114 ASN A C 1
ATOM 793 O O . ASN A 1 114 ? -5.564 11.027 -3.174 1.00 85.31 114 ASN A O 1
ATOM 797 N N . ALA A 1 115 ? -4.278 9.216 -3.459 1.00 89.44 115 ALA A N 1
ATOM 798 C CA . ALA A 1 115 ? -4.704 8.527 -2.246 1.00 89.44 115 ALA A CA 1
ATOM 799 C C . ALA A 1 115 ? -3.899 8.922 -0.997 1.00 89.44 115 ALA A C 1
ATOM 801 O O . ALA A 1 115 ? -4.383 8.724 0.117 1.00 89.44 115 ALA A O 1
ATOM 802 N N . PHE A 1 116 ? -2.704 9.507 -1.146 1.00 90.38 116 PHE A N 1
ATOM 803 C CA . PHE A 1 116 ? -1.814 9.774 -0.010 1.00 90.38 116 PHE A CA 1
ATOM 804 C C . PHE A 1 116 ? -2.425 10.719 1.038 1.00 90.38 116 PHE A C 1
ATOM 806 O O . PHE A 1 116 ? -2.424 10.415 2.231 1.00 90.38 116 PHE A O 1
ATOM 813 N N . GLN A 1 117 ? -2.996 11.847 0.609 1.00 89.69 117 GLN A N 1
ATOM 814 C CA . GLN A 1 117 ? -3.631 12.794 1.528 1.00 89.69 117 GLN A CA 1
ATOM 815 C C . GLN A 1 117 ? -4.857 12.182 2.242 1.00 89.69 117 GLN A C 1
ATOM 817 O O . GLN A 1 117 ? -4.910 12.248 3.473 1.00 89.69 117 GLN A O 1
ATOM 822 N N . PRO A 1 118 ? -5.816 11.547 1.539 1.00 90.44 118 PRO A N 1
ATOM 823 C CA . PRO A 1 118 ? -6.908 10.823 2.187 1.00 90.44 118 PRO A CA 1
ATOM 824 C C . PRO A 1 118 ? -6.454 9.757 3.195 1.00 90.44 118 PRO A C 1
ATOM 826 O O . PRO A 1 118 ? -7.085 9.610 4.239 1.00 90.44 118 PRO A O 1
ATOM 829 N N . LEU A 1 119 ? -5.347 9.052 2.931 1.00 92.31 119 LEU A N 1
ATOM 830 C CA . LEU A 1 119 ? -4.801 8.048 3.850 1.00 92.31 119 LEU A CA 1
ATOM 831 C C . LEU A 1 119 ? -4.309 8.651 5.164 1.00 92.31 119 LEU A C 1
ATOM 833 O O . LEU A 1 119 ? -4.528 8.053 6.213 1.00 92.31 119 LEU A O 1
ATOM 837 N N . LEU A 1 120 ? -3.693 9.836 5.141 1.00 90.69 120 LEU A N 1
ATOM 838 C CA . LEU A 1 120 ? -3.308 10.537 6.372 1.00 90.69 120 LEU A CA 1
ATOM 839 C C . LEU A 1 120 ? -4.538 10.923 7.206 1.00 90.69 120 LEU A C 1
ATOM 841 O O . LEU A 1 120 ? -4.540 10.751 8.426 1.00 90.69 120 LEU A O 1
ATOM 845 N N . GLY A 1 121 ? -5.607 11.382 6.548 1.00 88.88 121 GLY A N 1
ATOM 846 C CA . GLY A 1 121 ? -6.890 11.644 7.201 1.00 88.88 121 GLY A CA 1
ATOM 847 C C . GLY A 1 121 ? -7.495 10.375 7.806 1.00 88.88 121 GLY A C 1
ATOM 848 O O . GLY A 1 121 ? -7.824 10.350 8.993 1.00 88.88 121 GLY A O 1
ATOM 849 N N . ALA A 1 122 ? -7.564 9.294 7.028 1.00 89.94 122 ALA A N 1
ATOM 850 C CA . ALA A 1 122 ? -8.081 8.007 7.482 1.00 89.94 122 ALA A CA 1
ATOM 851 C C . ALA A 1 122 ? -7.246 7.410 8.626 1.00 89.94 122 ALA A C 1
ATOM 853 O O . ALA A 1 122 ? -7.806 6.808 9.540 1.00 89.94 122 ALA A O 1
ATOM 854 N N . ALA A 1 123 ? -5.927 7.623 8.628 1.00 90.44 123 ALA A N 1
ATOM 855 C CA . ALA A 1 123 ? -5.042 7.113 9.670 1.00 90.44 123 ALA A CA 1
ATOM 856 C C . ALA A 1 123 ? -5.379 7.718 11.035 1.00 90.44 123 ALA A C 1
ATOM 858 O O . ALA A 1 123 ? -5.395 6.998 12.028 1.00 90.44 123 ALA A O 1
ATOM 859 N N . SER A 1 124 ? -5.729 9.009 11.084 1.00 88.25 124 SER A N 1
ATOM 860 C CA . SER A 1 124 ? -6.135 9.664 12.336 1.00 88.25 124 SER A CA 1
ATOM 861 C C . SER A 1 124 ? -7.383 9.032 12.969 1.00 88.25 124 SER A C 1
ATOM 863 O O . SER A 1 124 ? -7.507 8.972 14.191 1.00 88.25 124 SER A O 1
ATOM 865 N N . VAL A 1 125 ? -8.281 8.483 12.149 1.00 88.19 125 VAL A N 1
ATOM 866 C CA . VAL A 1 125 ? -9.450 7.731 12.619 1.00 88.19 125 VAL A CA 1
ATOM 867 C C . VAL A 1 125 ? -9.063 6.292 12.968 1.00 88.19 125 VAL A C 1
ATOM 869 O O . VAL A 1 125 ? -9.485 5.776 14.001 1.00 88.19 125 VAL A O 1
ATOM 872 N N . ALA A 1 126 ? -8.237 5.650 12.140 1.00 89.31 126 ALA A N 1
ATOM 873 C CA . ALA A 1 126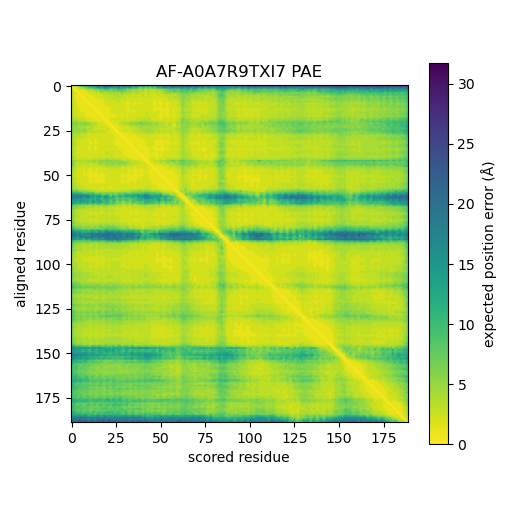 ? -7.837 4.255 12.305 1.00 89.31 126 ALA A CA 1
ATOM 874 C C . ALA A 1 126 ? -7.021 4.000 13.579 1.00 89.31 126 ALA A C 1
ATOM 876 O O . ALA A 1 126 ? -7.177 2.948 14.187 1.00 89.31 126 ALA A O 1
ATOM 877 N N . VAL A 1 127 ? -6.215 4.961 14.047 1.00 89.25 127 VAL A N 1
ATOM 878 C CA . VAL A 1 127 ? -5.466 4.817 15.314 1.00 89.25 127 VAL A CA 1
ATOM 879 C C . VAL A 1 127 ? -6.363 4.743 16.555 1.00 89.25 127 VAL A C 1
ATOM 881 O O . VAL A 1 127 ? -5.891 4.373 17.625 1.00 89.25 127 VAL A O 1
ATOM 884 N N . ARG A 1 128 ? -7.655 5.068 16.420 1.00 86.12 128 ARG A N 1
ATOM 885 C CA . ARG A 1 128 ? -8.659 4.986 17.493 1.00 86.12 128 ARG A CA 1
ATOM 886 C C . ARG A 1 128 ? -9.471 3.689 17.461 1.00 86.12 128 ARG A C 1
ATOM 888 O O . ARG A 1 128 ? -10.417 3.542 18.235 1.00 86.12 128 ARG A O 1
ATOM 895 N N . LEU A 1 129 ? -9.151 2.777 16.545 1.00 87.19 129 LEU A N 1
ATOM 896 C CA . LEU A 1 129 ? -9.800 1.475 16.460 1.00 87.19 129 LEU A CA 1
ATOM 897 C C . LEU A 1 129 ? -9.469 0.595 17.665 1.00 87.19 129 LEU A C 1
ATOM 899 O O . LEU A 1 129 ? -8.437 0.752 18.314 1.00 87.19 129 LEU A O 1
ATOM 903 N N . ARG A 1 130 ? -10.354 -0.364 17.952 1.00 86.62 130 ARG A N 1
ATOM 904 C CA . ARG A 1 130 ? -10.101 -1.381 18.985 1.00 86.62 130 ARG A CA 1
ATOM 905 C C . ARG A 1 130 ? -9.215 -2.504 18.449 1.00 86.62 130 ARG A C 1
ATOM 907 O O . ARG A 1 130 ? -8.533 -3.191 19.208 1.00 86.62 130 ARG A O 1
ATOM 914 N N . GLU A 1 131 ? -9.228 -2.689 17.137 1.00 90.38 131 GLU A N 1
ATOM 915 C CA . GLU A 1 131 ? -8.540 -3.744 16.419 1.00 90.38 131 GLU A CA 1
ATOM 916 C C . GLU A 1 131 ? -7.053 -3.416 16.292 1.00 90.38 131 GLU A C 1
ATOM 918 O O . GLU A 1 131 ? -6.625 -2.588 15.485 1.00 90.38 131 GLU A O 1
ATOM 923 N N . ARG A 1 132 ? -6.252 -4.106 17.108 1.00 89.12 132 ARG A N 1
ATOM 924 C CA . ARG A 1 132 ? -4.811 -3.862 17.254 1.00 89.12 132 ARG A CA 1
ATOM 925 C C . ARG A 1 132 ? -4.045 -3.911 15.936 1.00 89.12 132 ARG A C 1
ATOM 927 O O . ARG A 1 132 ? -3.146 -3.099 15.747 1.00 89.12 132 ARG A O 1
ATOM 934 N N . ASP A 1 133 ? -4.388 -4.832 15.040 1.00 89.94 133 ASP A N 1
ATOM 935 C CA . ASP A 1 133 ? -3.674 -4.978 13.769 1.00 89.94 133 ASP A CA 1
ATOM 936 C C . ASP A 1 133 ? -3.908 -3.782 12.840 1.00 89.94 133 ASP A C 1
ATOM 938 O O . ASP A 1 133 ? -2.951 -3.258 12.271 1.00 89.94 133 ASP A O 1
ATOM 942 N N . ALA A 1 134 ? -5.144 -3.278 12.761 1.00 90.19 134 ALA A N 1
ATOM 943 C CA . ALA A 1 134 ? -5.467 -2.090 11.976 1.00 90.19 134 ALA A CA 1
ATOM 944 C C . ALA A 1 134 ? -4.754 -0.842 12.520 1.00 90.19 134 ALA A C 1
ATOM 946 O O . ALA A 1 134 ? -4.136 -0.097 11.755 1.00 90.19 134 ALA A O 1
ATOM 947 N N . VAL A 1 135 ? -4.765 -0.661 13.848 1.00 92.06 135 VAL A N 1
ATOM 948 C CA . VAL A 1 135 ? -4.029 0.419 14.527 1.00 92.06 135 VAL A CA 1
ATOM 949 C C . VAL A 1 135 ? -2.531 0.312 14.246 1.00 92.06 135 VAL A C 1
ATOM 951 O O . VAL A 1 135 ? -1.901 1.299 13.871 1.00 92.06 135 VAL A O 1
ATOM 954 N N . ARG A 1 136 ? -1.950 -0.887 14.380 1.00 94.50 136 ARG A N 1
ATOM 955 C CA . ARG A 1 136 ? -0.523 -1.131 14.135 1.00 94.50 136 ARG A CA 1
ATOM 956 C C . ARG A 1 136 ? -0.132 -0.75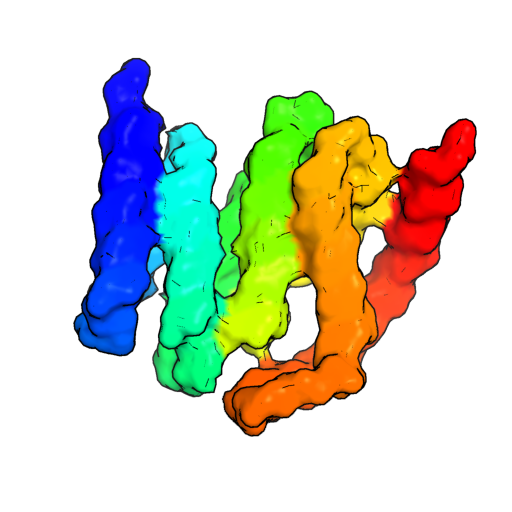8 12.707 1.00 94.50 136 ARG A C 1
ATOM 958 O O . ARG A 1 136 ? 0.875 -0.079 12.524 1.00 94.50 136 ARG A O 1
ATOM 965 N N . CYS A 1 137 ? -0.909 -1.175 11.710 1.00 93.75 137 CYS A N 1
ATOM 966 C CA . CYS A 1 137 ? -0.632 -0.852 10.311 1.00 93.75 137 CYS A CA 1
ATOM 967 C C . CYS A 1 137 ? -0.756 0.657 10.040 1.00 93.75 137 CYS A C 1
ATOM 969 O O . CYS A 1 137 ? 0.123 1.233 9.401 1.00 93.75 137 CYS A O 1
ATOM 971 N N . ALA A 1 138 ? -1.779 1.325 10.587 1.00 92.88 138 ALA A N 1
ATOM 972 C CA . ALA A 1 138 ? -1.938 2.777 10.464 1.00 92.88 138 ALA A CA 1
ATOM 973 C C . ALA A 1 138 ? -0.770 3.552 11.106 1.00 92.88 138 ALA A C 1
ATOM 975 O O . ALA A 1 138 ? -0.259 4.519 10.532 1.00 92.88 138 ALA A O 1
ATOM 976 N N . LEU A 1 139 ? -0.296 3.104 12.272 1.00 93.00 139 LEU A N 1
ATOM 977 C CA . LEU A 1 139 ? 0.880 3.665 12.941 1.00 93.00 139 LEU A CA 1
ATOM 978 C C . LEU A 1 139 ? 2.165 3.433 12.143 1.00 93.00 139 LEU A C 1
ATOM 980 O O . LEU A 1 139 ? 2.956 4.357 11.982 1.00 93.00 139 LEU A O 1
ATOM 984 N N . ALA A 1 140 ? 2.367 2.230 11.603 1.00 94.25 140 ALA A N 1
ATOM 985 C CA . ALA A 1 140 ? 3.526 1.925 10.767 1.00 94.25 140 ALA A CA 1
ATOM 986 C C . ALA A 1 140 ? 3.560 2.800 9.503 1.00 94.25 140 ALA A C 1
ATOM 988 O O . ALA A 1 140 ? 4.610 3.336 9.140 1.00 94.25 140 ALA A O 1
ATOM 989 N N . PHE A 1 141 ? 2.408 2.994 8.853 1.00 94.56 141 PHE A N 1
ATOM 990 C CA . PHE A 1 141 ? 2.269 3.904 7.717 1.00 94.56 141 PHE A CA 1
ATOM 991 C C . PHE A 1 141 ? 2.602 5.351 8.103 1.00 94.56 141 PHE A C 1
ATOM 993 O O . PHE A 1 141 ? 3.467 5.965 7.483 1.00 94.56 141 PHE A O 1
ATOM 1000 N N . THR A 1 142 ? 1.955 5.893 9.137 1.00 92.56 142 THR A N 1
ATOM 1001 C CA . THR A 1 142 ? 2.139 7.299 9.547 1.00 92.56 142 THR A CA 1
ATOM 1002 C C . THR A 1 142 ? 3.539 7.588 10.079 1.00 92.56 142 THR A C 1
ATOM 1004 O O . THR A 1 142 ? 4.099 8.639 9.772 1.00 92.56 142 THR A O 1
ATOM 1007 N N . SER A 1 143 ? 4.143 6.647 10.808 1.00 92.00 143 SER A N 1
ATOM 1008 C CA . SER A 1 143 ? 5.533 6.747 11.250 1.00 92.00 143 SER A CA 1
ATOM 1009 C C . SER A 1 143 ? 6.487 6.789 10.060 1.00 92.00 143 SER A C 1
ATOM 1011 O O . SER A 1 143 ? 7.347 7.665 10.014 1.00 92.00 143 SER A O 1
ATOM 1013 N N . LEU A 1 144 ? 6.315 5.909 9.067 1.00 91.62 144 LEU A N 1
ATOM 1014 C CA . LEU A 1 144 ? 7.158 5.925 7.871 1.00 91.62 144 LEU A CA 1
ATOM 1015 C C . LEU A 1 144 ? 6.909 7.171 7.012 1.00 91.62 144 LEU A C 1
ATOM 1017 O O . LEU A 1 144 ? 7.856 7.734 6.477 1.00 91.62 144 LEU A O 1
ATOM 1021 N N . ALA A 1 145 ? 5.670 7.655 6.915 1.00 90.06 145 ALA A N 1
ATOM 1022 C CA . ALA A 1 145 ? 5.361 8.900 6.216 1.00 90.06 145 ALA A CA 1
ATOM 1023 C C . ALA A 1 145 ? 6.067 10.109 6.857 1.00 90.06 145 ALA A C 1
ATOM 1025 O O . ALA A 1 145 ? 6.550 10.986 6.143 1.00 90.06 145 ALA A O 1
ATOM 1026 N N . ALA A 1 146 ? 6.155 10.144 8.191 1.00 88.06 146 ALA A N 1
ATOM 1027 C CA . ALA A 1 146 ? 6.815 11.215 8.932 1.00 88.06 146 ALA A CA 1
ATOM 1028 C C . ALA A 1 1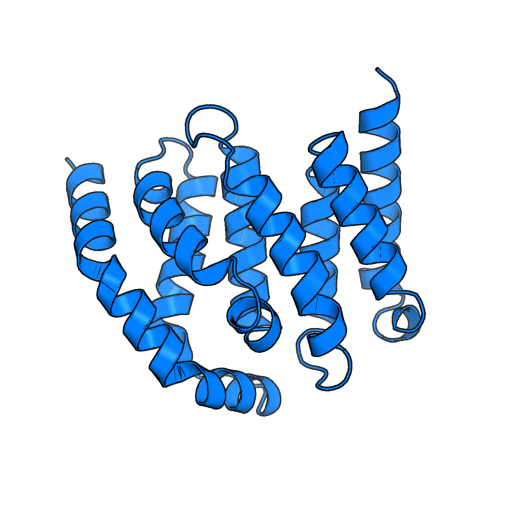46 ? 8.350 11.106 8.919 1.00 88.06 146 ALA A C 1
ATOM 1030 O O . ALA A 1 146 ? 9.041 12.115 8.806 1.00 88.06 146 ALA A O 1
ATOM 1031 N N . SER A 1 147 ? 8.891 9.892 9.043 1.00 86.00 147 SER A N 1
ATOM 1032 C CA . SER A 1 147 ? 10.334 9.653 9.176 1.00 86.00 147 SER A CA 1
ATOM 1033 C C . SER A 1 147 ? 11.035 9.322 7.858 1.00 86.00 147 SER A C 1
ATOM 1035 O O . SER A 1 147 ? 12.263 9.370 7.798 1.00 86.00 147 SER A O 1
ATOM 1037 N N . GLY A 1 148 ? 10.290 8.988 6.805 1.00 78.12 148 GLY A N 1
ATOM 1038 C CA . GLY A 1 148 ? 10.799 8.489 5.525 1.00 78.12 148 GLY A CA 1
ATOM 1039 C C . GLY A 1 148 ? 11.945 9.306 4.921 1.00 78.12 148 GLY A C 1
ATOM 1040 O O . GLY A 1 148 ? 12.985 8.712 4.641 1.00 78.12 148 GLY A O 1
ATOM 1041 N N . PRO A 1 149 ? 11.852 10.650 4.832 1.00 72.81 149 PRO A N 1
ATOM 1042 C CA . PRO A 1 149 ? 12.930 11.493 4.300 1.00 72.81 149 PRO A CA 1
ATOM 1043 C C . PRO A 1 149 ? 14.256 11.394 5.069 1.00 72.81 149 PRO A C 1
ATOM 1045 O O . PRO A 1 149 ? 15.310 11.734 4.539 1.00 72.81 149 PRO A O 1
ATOM 1048 N N . HIS A 1 150 ? 14.206 10.946 6.323 1.00 75.62 150 HIS A N 1
ATOM 1049 C CA . HIS A 1 150 ? 15.349 10.836 7.228 1.00 75.62 150 HIS A CA 1
ATOM 1050 C C . HIS A 1 150 ? 15.742 9.382 7.512 1.00 75.62 150 HIS A C 1
ATOM 1052 O O . HIS A 1 150 ? 16.669 9.128 8.281 1.00 75.62 150 HIS A O 1
ATOM 1058 N N . THR A 1 151 ? 15.033 8.416 6.926 1.00 76.88 151 THR A N 1
ATOM 1059 C CA . THR A 1 151 ? 15.265 6.999 7.198 1.00 76.88 151 THR A CA 1
ATOM 1060 C C . THR A 1 151 ? 16.451 6.512 6.362 1.00 76.88 151 THR A C 1
ATOM 1062 O O . THR A 1 151 ? 16.454 6.713 5.146 1.00 76.88 151 THR A O 1
ATOM 1065 N N . PRO A 1 152 ? 17.462 5.853 6.961 1.00 71.56 152 PRO A N 1
ATOM 1066 C CA . PRO A 1 152 ? 18.580 5.306 6.203 1.00 71.56 152 PRO A CA 1
ATOM 1067 C C . PRO A 1 152 ? 18.094 4.144 5.325 1.00 71.56 152 PRO A C 1
ATOM 1069 O O . PRO A 1 152 ? 17.876 3.031 5.804 1.00 71.56 152 PRO A O 1
ATOM 1072 N N . MET A 1 153 ? 17.911 4.402 4.030 1.00 80.19 153 MET A N 1
ATOM 1073 C CA . MET A 1 153 ? 17.545 3.383 3.044 1.00 80.19 153 MET A CA 1
ATOM 1074 C C . MET A 1 153 ? 18.797 2.808 2.388 1.00 80.19 153 MET A C 1
ATOM 1076 O O . MET A 1 153 ? 19.738 3.530 2.068 1.00 80.19 153 MET A O 1
ATOM 1080 N N . ARG A 1 154 ? 18.805 1.485 2.189 1.00 78.19 154 ARG A N 1
ATOM 1081 C CA . ARG A 1 154 ? 19.925 0.782 1.542 1.00 78.19 154 ARG A CA 1
ATOM 1082 C C . ARG A 1 154 ? 19.946 0.963 0.024 1.00 78.19 154 ARG A C 1
ATOM 1084 O O . ARG A 1 154 ? 21.014 0.865 -0.569 1.00 78.19 154 ARG A O 1
ATOM 1091 N N . ASP A 1 155 ? 18.784 1.183 -0.588 1.00 83.19 155 ASP A N 1
ATOM 1092 C CA . ASP A 1 155 ? 18.642 1.296 -2.039 1.00 83.19 155 ASP A CA 1
ATOM 1093 C C . ASP A 1 155 ? 18.717 2.772 -2.477 1.00 83.19 155 ASP A C 1
ATOM 1095 O O . ASP A 1 155 ? 17.835 3.558 -2.111 1.00 83.19 155 ASP A O 1
ATOM 1099 N N . PRO A 1 156 ? 19.732 3.170 -3.268 1.00 82.50 156 PRO A N 1
ATOM 1100 C CA . PRO A 1 156 ? 19.865 4.544 -3.742 1.00 82.50 156 PRO A CA 1
ATOM 1101 C C . PRO A 1 156 ? 18.699 4.990 -4.638 1.00 82.50 156 PRO A C 1
ATOM 1103 O O . PRO A 1 156 ? 18.378 6.178 -4.656 1.00 82.50 156 PRO A O 1
ATOM 1106 N N . ALA A 1 157 ? 18.030 4.073 -5.349 1.00 83.62 157 ALA A N 1
ATOM 1107 C CA . ALA A 1 157 ? 16.869 4.410 -6.170 1.00 83.62 157 ALA A CA 1
ATOM 1108 C C . ALA A 1 157 ? 15.681 4.847 -5.300 1.00 83.62 157 ALA A C 1
ATOM 1110 O O . ALA A 1 157 ? 15.000 5.821 -5.621 1.00 83.62 157 ALA A O 1
ATOM 1111 N N . LEU A 1 158 ? 15.468 4.178 -4.162 1.00 83.50 158 LEU A N 1
ATOM 1112 C CA . LEU A 1 158 ? 14.426 4.551 -3.202 1.00 83.50 158 LEU A CA 1
ATOM 1113 C C . LEU A 1 158 ? 14.746 5.874 -2.504 1.00 83.50 158 LEU A C 1
ATOM 1115 O O . LEU A 1 158 ? 13.848 6.698 -2.338 1.00 83.50 158 LEU A O 1
ATOM 1119 N N . VAL A 1 159 ? 16.019 6.115 -2.168 1.00 85.62 159 VAL A N 1
ATOM 1120 C CA . VAL A 1 159 ? 16.468 7.408 -1.623 1.00 85.62 159 VAL A CA 1
ATOM 1121 C C . VAL A 1 159 ? 16.128 8.541 -2.589 1.00 85.62 159 VAL A C 1
ATOM 1123 O O . VAL A 1 159 ? 15.545 9.540 -2.173 1.00 85.62 159 VAL A O 1
ATOM 1126 N N . ALA A 1 160 ? 16.436 8.376 -3.878 1.00 85.31 160 ALA A N 1
ATOM 1127 C CA . ALA A 1 160 ? 16.135 9.383 -4.890 1.00 85.31 160 ALA A CA 1
ATOM 1128 C C . ALA A 1 160 ? 14.623 9.643 -5.007 1.00 85.31 160 ALA A C 1
ATOM 1130 O O . ALA A 1 160 ? 14.202 10.800 -5.018 1.00 85.31 160 ALA A O 1
ATOM 1131 N N . GLN A 1 161 ? 13.795 8.590 -5.025 1.00 86.00 161 GLN A N 1
ATOM 1132 C CA . GLN A 1 161 ? 12.335 8.745 -5.046 1.00 86.00 161 GLN A CA 1
ATOM 1133 C C . GLN A 1 161 ? 11.824 9.517 -3.818 1.00 86.00 161 GLN A C 1
ATOM 1135 O O . GLN A 1 161 ? 10.994 10.414 -3.954 1.00 86.00 161 GLN A O 1
ATOM 1140 N N . TRP A 1 162 ? 12.335 9.216 -2.622 1.00 86.62 162 TRP A N 1
ATOM 1141 C CA . TRP A 1 162 ? 11.965 9.941 -1.406 1.00 86.62 162 TRP A CA 1
ATOM 1142 C C . TRP A 1 162 ? 12.404 11.398 -1.432 1.00 86.62 162 TRP A C 1
ATOM 1144 O O . TRP A 1 162 ? 11.620 12.260 -1.054 1.00 86.62 162 TRP A O 1
ATOM 1154 N N . GLN A 1 163 ? 13.616 11.693 -1.901 1.00 86.06 163 GLN A N 1
ATOM 1155 C CA . GLN A 1 163 ? 14.127 13.062 -1.981 1.00 86.06 163 GLN A CA 1
ATOM 1156 C C . GLN A 1 163 ? 13.280 13.945 -2.901 1.00 86.06 163 GLN A C 1
ATOM 1158 O O . GLN A 1 163 ? 12.977 15.078 -2.533 1.00 86.06 163 GLN A O 1
ATOM 1163 N N . VAL A 1 164 ? 12.834 13.417 -4.046 1.00 87.25 164 VAL A N 1
ATOM 1164 C CA . VAL A 1 164 ? 11.954 14.142 -4.983 1.00 87.25 164 VAL A CA 1
ATOM 1165 C C . VAL A 1 164 ? 10.628 14.538 -4.327 1.00 87.25 164 VAL A C 1
ATOM 1167 O O . VAL A 1 164 ? 10.091 15.607 -4.610 1.00 87.25 164 VAL A O 1
ATOM 1170 N N . HIS A 1 165 ? 10.104 13.702 -3.430 1.00 85.31 165 HIS A N 1
ATOM 1171 C CA . HIS A 1 165 ? 8.800 13.913 -2.800 1.00 85.31 165 HIS A CA 1
ATOM 1172 C C . HIS A 1 165 ? 8.873 14.375 -1.336 1.00 85.31 165 HIS A C 1
ATOM 1174 O O . HIS A 1 165 ? 7.830 14.583 -0.717 1.00 85.31 165 HIS A O 1
ATOM 1180 N N . ALA A 1 166 ? 10.071 14.571 -0.777 1.00 83.06 166 ALA A N 1
ATOM 1181 C CA . ALA A 1 166 ? 10.280 14.811 0.651 1.00 83.06 166 ALA A CA 1
ATOM 1182 C C . ALA A 1 166 ? 9.558 16.068 1.151 1.00 83.06 166 ALA A C 1
ATOM 1184 O O . ALA A 1 166 ? 8.881 16.025 2.178 1.00 83.06 166 ALA A O 1
ATOM 1185 N N . GLU A 1 167 ? 9.655 17.182 0.424 1.00 84.00 167 GLU A N 1
ATOM 1186 C CA . GLU A 1 167 ? 9.021 18.446 0.817 1.00 84.00 167 GLU A CA 1
ATOM 1187 C C . GLU A 1 167 ? 7.487 18.353 0.772 1.00 84.00 167 GLU A C 1
ATOM 1189 O O . GLU A 1 167 ? 6.794 18.740 1.714 1.00 84.00 167 GLU A O 1
ATOM 1194 N N . ALA A 1 168 ? 6.940 17.756 -0.289 1.00 84.62 168 ALA A N 1
ATOM 1195 C CA . ALA A 1 168 ? 5.503 17.533 -0.406 1.00 84.62 168 ALA A CA 1
ATOM 1196 C C . ALA A 1 168 ? 4.987 16.587 0.694 1.00 84.62 168 ALA A C 1
ATOM 1198 O O . ALA A 1 168 ? 3.970 16.871 1.332 1.00 84.62 168 ALA A O 1
ATOM 1199 N N . ALA A 1 169 ? 5.706 15.492 0.957 1.00 84.38 169 ALA A N 1
ATOM 1200 C CA . ALA A 1 169 ? 5.374 14.521 1.993 1.00 84.38 169 ALA A CA 1
ATOM 1201 C C . ALA A 1 169 ? 5.401 15.153 3.392 1.00 84.38 169 ALA A C 1
ATOM 1203 O O . ALA A 1 169 ? 4.417 15.062 4.126 1.00 84.38 169 ALA A O 1
ATOM 1204 N N . THR A 1 170 ? 6.482 15.855 3.740 1.00 85.69 170 THR A N 1
ATOM 1205 C CA . THR A 1 170 ? 6.629 16.545 5.034 1.00 85.69 170 THR A CA 1
ATOM 1206 C C . THR A 1 170 ? 5.570 17.622 5.233 1.00 85.69 170 THR A C 1
ATOM 1208 O O . THR A 1 170 ? 4.956 17.672 6.296 1.00 85.69 170 THR A O 1
ATOM 1211 N N . SER A 1 171 ? 5.271 18.424 4.206 1.00 87.94 171 SER A N 1
ATOM 1212 C CA . SER A 1 171 ? 4.194 19.418 4.253 1.00 87.94 171 SER A CA 1
ATOM 1213 C C . SER A 1 171 ? 2.825 18.774 4.506 1.00 87.94 171 SER A C 1
ATOM 1215 O O . SER A 1 171 ? 2.052 19.237 5.349 1.00 87.94 171 SER A O 1
ATOM 1217 N N . MET A 1 172 ? 2.515 17.668 3.823 1.00 87.00 172 MET A N 1
ATOM 1218 C CA . MET A 1 172 ? 1.249 16.951 4.008 1.00 87.00 172 MET A CA 1
ATOM 1219 C C . MET A 1 172 ? 1.134 16.296 5.386 1.00 87.00 172 MET A C 1
ATOM 1221 O O . MET A 1 172 ? 0.075 16.386 6.011 1.00 87.00 172 MET A O 1
ATOM 1225 N N . VAL A 1 173 ? 2.210 15.683 5.882 1.00 87.81 173 VAL A N 1
ATOM 1226 C CA . VAL A 1 173 ? 2.259 15.118 7.237 1.00 87.81 173 VAL A CA 1
ATOM 1227 C C . VAL A 1 173 ? 2.104 16.224 8.278 1.00 87.81 173 VAL A C 1
ATOM 1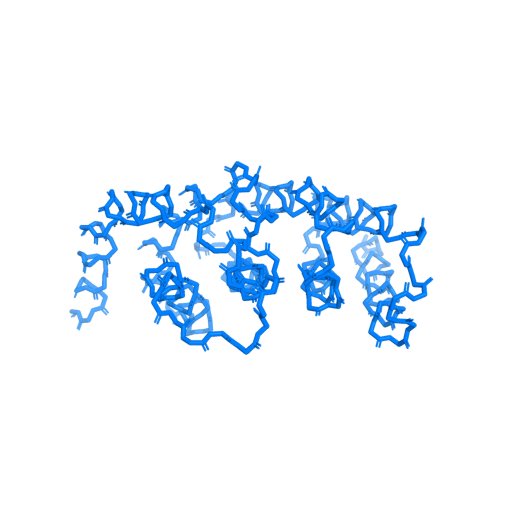229 O O . VAL A 1 173 ? 1.291 16.084 9.189 1.00 87.81 173 VAL A O 1
ATOM 1232 N N . ALA A 1 174 ? 2.791 17.357 8.116 1.00 88.50 174 ALA A N 1
ATOM 1233 C CA . ALA A 1 174 ? 2.675 18.501 9.016 1.00 88.50 174 ALA A CA 1
ATOM 1234 C C . ALA A 1 174 ? 1.224 18.999 9.118 1.00 88.50 174 ALA A C 1
ATOM 1236 O O . ALA A 1 174 ? 0.722 19.179 10.227 1.00 88.50 174 ALA A O 1
ATOM 1237 N N . LYS A 1 175 ? 0.507 19.115 7.991 1.00 89.62 175 LYS A N 1
ATOM 1238 C CA . LYS A 1 175 ? -0.918 19.500 7.972 1.00 89.62 175 LYS A CA 1
ATOM 1239 C C . LYS A 1 175 ? -1.825 18.558 8.776 1.00 89.62 175 LYS A C 1
ATOM 1241 O O . LYS A 1 175 ? -2.811 19.020 9.340 1.00 89.62 175 LYS A O 1
ATOM 1246 N N . HIS A 1 176 ? -1.506 17.264 8.845 1.00 88.00 176 HIS A N 1
ATOM 1247 C CA . HIS A 1 176 ? -2.324 16.260 9.545 1.00 88.00 176 HIS A CA 1
ATOM 1248 C C . HIS A 1 176 ? -1.800 15.904 10.944 1.00 88.00 176 HIS A C 1
ATOM 1250 O O . HIS A 1 176 ? -2.500 15.248 11.717 1.00 88.00 176 HIS A O 1
ATOM 1256 N N . SER A 1 177 ? -0.593 16.356 11.293 1.00 86.75 177 SER A N 1
ATOM 1257 C CA . SER A 1 177 ? 0.101 16.007 12.536 1.00 86.75 177 SER A CA 1
ATOM 1258 C C . SER A 1 177 ? -0.704 16.355 13.790 1.00 86.75 177 SER A C 1
ATOM 1260 O O . SER A 1 177 ? -0.834 15.514 14.673 1.00 86.75 177 SER A O 1
ATOM 1262 N N . GLY A 1 178 ? -1.320 17.541 13.847 1.00 87.75 178 GLY A N 1
ATOM 1263 C CA . GLY A 1 178 ? -2.126 17.959 14.997 1.00 87.75 178 GLY A CA 1
ATOM 1264 C C . GLY A 1 178 ? -3.320 17.036 15.257 1.00 87.75 178 GLY A C 1
ATOM 1265 O O . GLY A 1 178 ? -3.557 16.637 16.395 1.00 87.75 178 GLY A O 1
ATOM 1266 N N . VAL A 1 179 ? -4.030 16.632 14.198 1.00 88.00 179 VAL A N 1
ATOM 1267 C CA . VAL A 1 179 ? -5.183 15.720 14.302 1.00 88.00 179 VAL A CA 1
ATOM 1268 C C . VAL A 1 179 ? -4.731 14.312 14.684 1.00 88.00 179 VAL A C 1
ATOM 1270 O O . VAL A 1 179 ? -5.365 13.670 15.523 1.00 88.00 179 VAL A O 1
ATOM 1273 N N . LEU A 1 180 ? -3.621 13.837 14.113 1.00 86.81 180 LEU A N 1
ATOM 1274 C CA . LEU A 1 180 ? -3.052 12.532 14.440 1.00 86.81 180 LEU A CA 1
ATOM 1275 C C . LEU A 1 180 ? -2.609 12.474 15.909 1.00 86.81 180 LEU A C 1
ATOM 1277 O O . LEU A 1 180 ? -2.999 11.556 16.623 1.00 86.81 180 LEU A O 1
ATOM 1281 N N . VAL A 1 181 ? -1.864 13.476 16.384 1.00 88.12 181 VAL A N 1
ATOM 1282 C CA . VAL A 1 181 ? -1.410 13.565 17.781 1.00 88.12 181 VAL A CA 1
ATOM 1283 C C . VAL A 1 181 ? -2.599 13.639 18.737 1.00 88.12 181 VAL A C 1
ATOM 1285 O O . VAL A 1 181 ? -2.644 12.879 19.701 1.00 88.12 181 VAL A O 1
ATOM 1288 N N . ALA A 1 182 ? -3.595 14.483 18.454 1.00 88.31 182 ALA A N 1
ATOM 1289 C CA . ALA A 1 182 ? -4.807 14.560 19.270 1.00 88.31 182 ALA A CA 1
ATOM 1290 C C . ALA A 1 182 ? -5.544 13.210 19.335 1.00 88.31 182 ALA A C 1
ATOM 1292 O O . ALA A 1 182 ? -5.997 12.799 20.403 1.00 88.31 182 ALA A O 1
ATOM 1293 N N . SER A 1 183 ? -5.617 12.494 18.209 1.00 86.06 183 SER A N 1
ATOM 1294 C CA . SER A 1 183 ? -6.259 11.178 18.129 1.00 86.06 183 SER A CA 1
ATOM 1295 C C . SER A 1 183 ? -5.502 10.106 18.915 1.00 86.06 183 SER A C 1
ATOM 1297 O O . SER A 1 183 ? -6.136 9.262 19.545 1.00 86.06 183 SER A O 1
ATOM 1299 N N . LEU A 1 184 ? -4.167 10.159 18.927 1.00 84.12 184 LEU A N 1
ATOM 1300 C CA . LEU A 1 184 ? -3.327 9.258 19.720 1.00 84.12 184 LEU A CA 1
ATOM 1301 C C . LEU A 1 184 ? -3.480 9.509 21.221 1.00 84.12 184 LEU A C 1
ATOM 1303 O O . LEU A 1 184 ? -3.651 8.560 21.978 1.00 84.12 184 LEU A O 1
ATOM 1307 N N . VAL A 1 185 ? -3.476 10.774 21.650 1.00 86.31 185 VAL A N 1
ATOM 1308 C CA . VAL A 1 185 ? -3.672 11.139 23.063 1.00 86.31 185 VAL A CA 1
ATOM 1309 C C . VAL A 1 185 ? -5.057 10.703 23.551 1.00 86.31 185 VAL A C 1
ATOM 1311 O O . VAL A 1 185 ? -5.173 10.102 24.618 1.00 86.31 185 VAL A O 1
ATOM 1314 N N . ALA A 1 186 ? -6.099 10.930 22.747 1.00 82.12 186 ALA A N 1
ATOM 1315 C CA . ALA A 1 186 ? -7.466 10.523 23.071 1.00 82.12 186 ALA A CA 1
ATOM 1316 C C . ALA A 1 186 ? -7.677 8.996 23.097 1.00 82.12 186 ALA A C 1
ATOM 1318 O O . ALA A 1 186 ? -8.656 8.535 23.670 1.00 82.12 186 ALA A O 1
ATOM 1319 N N . GLY A 1 187 ? -6.806 8.207 22.459 1.00 68.44 187 GLY A N 1
ATOM 1320 C CA . GLY A 1 187 ? -6.873 6.740 22.482 1.00 68.44 187 GLY A CA 1
ATOM 1321 C C . GLY A 1 187 ? -6.213 6.092 23.706 1.00 68.44 187 GLY A C 1
ATOM 1322 O O . GLY A 1 187 ? -6.381 4.895 23.916 1.00 68.44 187 GLY A O 1
ATOM 1323 N N . ILE A 1 188 ? -5.451 6.862 24.491 1.00 60.69 188 ILE A N 1
ATOM 1324 C CA . ILE A 1 188 ? -4.749 6.400 25.704 1.00 60.69 188 ILE A CA 1
ATOM 1325 C C . ILE A 1 188 ? -5.587 6.661 26.975 1.00 60.69 188 ILE A C 1
ATOM 1327 O O . ILE A 1 188 ? -5.276 6.119 28.035 1.00 60.69 188 ILE A O 1
ATOM 1331 N N . SER A 1 189 ? -6.637 7.485 26.868 1.00 51.88 189 SER A N 1
ATOM 1332 C CA . SER A 1 189 ? -7.551 7.849 27.967 1.00 51.88 189 SER A CA 1
ATOM 1333 C C . SER A 1 189 ? -8.688 6.843 28.125 1.00 51.88 189 SER A C 1
ATOM 1335 O O . SER A 1 189 ? -9.085 6.618 29.288 1.00 51.88 189 SER A O 1
#